Protein AF-A0A1D2MIK9-F1 (afdb_monomer)

Solvent-accessible surface area (backbone atoms only — not comparable to full-atom values): 11983 Å² total; per-residue (Å²): 129,87,76,78,73,58,45,77,51,53,17,69,65,62,40,65,69,51,40,69,74,70,51,86,87,56,57,73,49,56,94,49,68,62,62,27,64,54,40,64,75,62,72,83,68,43,66,73,53,50,35,74,36,64,40,41,81,36,74,42,65,29,32,36,45,88,75,74,40,79,48,78,44,32,39,42,58,50,43,52,52,70,70,43,92,82,63,91,67,59,51,31,32,67,72,44,68,28,59,93,36,63,49,26,72,53,46,38,70,38,48,52,57,59,73,66,33,56,70,75,76,67,57,60,95,79,42,67,50,100,93,40,72,58,76,80,83,83,82,85,39,68,56,69,51,67,48,90,90,59,70,78,79,93,78,76,54,78,92,74,53,87,85,86,86,81,81,70,67,89,86,84,90,83,86,89,83,80,87,78,79,83,76,83,126

Foldseek 3Di:
DPDPQEAEDALLCPDDVCCVVVPDPGHYDHPDCPNQPKFADALPQALVNVCVWCPQQDKAWKAQQVVRDIDIDGSVVVSVLQPDPDRPTFIWGWAAQDCPISNVVRTDGGPRLCVPDCLNVPPDPQDADPVGRDDRDRPRDTDIDGDPPRDDDDDQPPPNDDDDDDDSDDDDDDDDDDDPPPPPD

pLDDT: mean 88.71, std 13.16, range [37.84, 98.44]

Sequence (185 aa):
AEEIIVTTTSGAELNLDELVKKGFYRPIVVERMDGLGLRVPPNTFSVRDIEKYVESDRLVDVIDVELQTELQMSFGEFANYFTDADRKKLLNLISLEVSNTKLGGLVEAPYVARKLDFLNNYWPESAQIPDGPIQKPAVAKYCLISAKDSYTDFHIDFGGTSVWYHILWNIKIEAFTYLIDNHRS

Structure (mmCIF, N/CA/C/O backbone):
data_AF-A0A1D2MIK9-F1
#
_entry.id   AF-A0A1D2MIK9-F1
#
loop_
_atom_site.group_PDB
_atom_site.id
_atom_site.type_symbol
_atom_site.label_atom_id
_atom_site.label_alt_id
_atom_site.label_comp_id
_atom_site.label_asym_id
_atom_site.label_entity_id
_atom_site.label_seq_id
_atom_site.pdbx_PDB_ins_code
_atom_site.Cartn_x
_atom_site.Cartn_y
_atom_site.Cartn_z
_atom_site.occupancy
_atom_site.B_iso_or_equiv
_atom_site.auth_seq_id
_atom_site.auth_comp_id
_atom_site.auth_asym_id
_atom_site.auth_atom_id
_atom_site.pdbx_PDB_model_num
ATOM 1 N N . ALA A 1 1 ? -18.331 5.921 -28.682 1.00 42.22 1 ALA A N 1
ATOM 2 C CA . ALA A 1 1 ? -17.662 4.717 -28.161 1.00 42.22 1 ALA A CA 1
ATOM 3 C C . ALA A 1 1 ? -16.963 5.143 -26.888 1.00 42.22 1 ALA A C 1
ATOM 5 O O . ALA A 1 1 ? -16.271 6.152 -26.941 1.00 42.22 1 ALA A O 1
ATOM 6 N N . GLU A 1 2 ? -17.223 4.485 -25.761 1.00 48.47 2 GLU A N 1
ATOM 7 C CA . GLU A 1 2 ? -16.459 4.738 -24.536 1.00 48.47 2 GLU A CA 1
ATOM 8 C C . GLU A 1 2 ? -15.004 4.360 -24.816 1.00 48.47 2 GLU A C 1
ATOM 10 O O . GLU A 1 2 ? -14.708 3.229 -25.204 1.00 48.47 2 GLU A O 1
ATOM 15 N N . GLU A 1 3 ? -14.108 5.339 -24.742 1.00 57.25 3 GLU A N 1
ATOM 16 C CA . GLU A 1 3 ? -12.682 5.087 -24.879 1.00 57.25 3 GLU A CA 1
ATOM 17 C C . GLU A 1 3 ? -12.258 4.280 -23.652 1.00 57.25 3 GLU A C 1
ATOM 19 O O . GLU A 1 3 ? -12.412 4.741 -22.526 1.00 57.25 3 GLU A O 1
ATOM 24 N N . ILE A 1 4 ? -11.801 3.041 -23.839 1.00 58.38 4 ILE A N 1
ATOM 25 C CA . ILE A 1 4 ? -11.325 2.228 -22.718 1.00 58.38 4 ILE A CA 1
ATOM 26 C C . ILE A 1 4 ? -9.994 2.839 -22.259 1.00 58.38 4 ILE A C 1
ATOM 28 O O . ILE A 1 4 ? -8.964 2.715 -22.922 1.00 58.38 4 ILE A O 1
ATOM 32 N N . ILE A 1 5 ? -10.048 3.535 -21.123 1.00 80.44 5 ILE A N 1
ATOM 33 C CA . ILE A 1 5 ? -8.951 4.323 -20.539 1.00 80.44 5 ILE A CA 1
ATOM 34 C C . ILE A 1 5 ? -7.858 3.432 -19.905 1.00 80.44 5 ILE A C 1
ATOM 36 O O . ILE A 1 5 ? -6.762 3.899 -19.591 1.00 80.44 5 ILE A O 1
ATOM 40 N N . VAL A 1 6 ? -8.133 2.135 -19.752 1.00 84.81 6 VAL A N 1
ATOM 41 C CA . VAL A 1 6 ? -7.293 1.157 -19.050 1.00 84.81 6 VAL A CA 1
ATOM 42 C C . VAL A 1 6 ? -6.879 0.025 -19.991 1.00 84.81 6 VAL A C 1
ATOM 44 O O . VAL A 1 6 ? -7.688 -0.491 -20.758 1.00 84.81 6 VAL A O 1
ATOM 47 N N . THR A 1 7 ? -5.626 -0.410 -19.907 1.00 89.50 7 THR A N 1
ATOM 48 C CA . THR A 1 7 ? -5.135 -1.581 -20.644 1.00 89.50 7 THR A CA 1
ATOM 49 C C . THR A 1 7 ? -5.253 -2.822 -19.764 1.00 89.50 7 THR A C 1
ATOM 51 O O . THR A 1 7 ? -4.787 -2.810 -18.633 1.00 89.50 7 THR A O 1
ATOM 54 N N . THR A 1 8 ? -5.833 -3.913 -20.266 1.00 91.31 8 THR A N 1
ATOM 55 C CA . THR A 1 8 ? -5.854 -5.200 -19.542 1.00 91.31 8 THR A CA 1
ATOM 56 C C . THR A 1 8 ? -4.825 -6.156 -20.142 1.00 91.31 8 THR A C 1
ATOM 58 O O . THR A 1 8 ? -4.705 -6.235 -21.364 1.00 91.31 8 THR A O 1
ATOM 61 N N . THR A 1 9 ? -4.068 -6.868 -19.305 1.00 93.56 9 THR A N 1
ATOM 62 C CA . THR A 1 9 ? -3.067 -7.862 -19.741 1.00 93.56 9 THR A CA 1
ATOM 63 C C . THR A 1 9 ? -2.892 -8.963 -18.693 1.00 93.56 9 THR A C 1
ATOM 65 O O . THR A 1 9 ? -3.352 -8.829 -17.558 1.00 93.56 9 THR A O 1
ATOM 68 N N . SER A 1 10 ? -2.240 -10.068 -19.055 1.00 95.44 10 SER A N 1
ATOM 69 C CA . SER A 1 10 ? -1.865 -11.106 -18.091 1.00 95.44 10 SER A CA 1
ATOM 70 C C . SER A 1 10 ? -0.559 -10.769 -17.363 1.00 95.44 10 SER A C 1
ATOM 72 O O . SER A 1 10 ? 0.282 -10.021 -17.863 1.00 95.44 10 SER A O 1
ATOM 74 N N . GLY A 1 11 ? -0.337 -11.370 -16.191 1.00 94.06 11 GLY A N 1
ATOM 75 C CA . GLY A 1 11 ? 0.898 -11.142 -15.443 1.00 94.06 11 GLY A CA 1
ATOM 76 C C . GLY A 1 11 ? 2.158 -11.616 -16.173 1.00 94.06 11 GLY A C 1
ATOM 77 O O . GLY A 1 11 ? 3.209 -11.009 -16.012 1.00 94.06 11 GLY A O 1
ATOM 78 N N . ALA A 1 12 ? 2.052 -12.648 -17.016 1.00 93.88 12 ALA A N 1
ATOM 79 C CA . ALA A 1 12 ? 3.164 -13.141 -17.833 1.00 93.88 12 ALA A CA 1
ATOM 80 C C . ALA A 1 12 ? 3.520 -12.204 -19.005 1.00 93.88 12 ALA A C 1
ATOM 82 O O . ALA A 1 12 ? 4.675 -12.136 -19.424 1.00 93.88 12 ALA A O 1
ATOM 83 N N . GLU A 1 13 ? 2.537 -11.478 -19.537 1.00 94.00 13 GLU A N 1
ATOM 84 C CA . GLU A 1 13 ? 2.732 -10.510 -20.622 1.00 94.00 13 GLU A CA 1
ATOM 85 C C . GLU A 1 13 ? 3.250 -9.161 -20.116 1.00 94.00 13 GLU A C 1
ATOM 87 O O . GLU A 1 13 ? 3.930 -8.451 -20.857 1.00 94.00 13 GLU A O 1
ATOM 92 N N . LEU A 1 14 ? 2.977 -8.810 -18.855 1.00 94.56 14 LEU A N 1
ATOM 93 C CA . LEU A 1 14 ? 3.495 -7.593 -18.240 1.00 94.56 14 LEU A CA 1
ATOM 94 C C . LEU A 1 14 ? 4.984 -7.746 -17.892 1.00 94.56 14 LEU A C 1
ATOM 96 O O . LEU A 1 14 ? 5.358 -8.109 -16.778 1.00 94.56 14 LEU A O 1
ATOM 100 N N . ASN A 1 15 ? 5.846 -7.437 -18.858 1.00 93.44 15 ASN A N 1
ATOM 101 C CA . ASN A 1 15 ? 7.300 -7.464 -18.712 1.00 93.44 15 ASN A CA 1
ATOM 102 C C . ASN A 1 15 ? 7.956 -6.155 -19.194 1.00 93.44 15 ASN A C 1
ATOM 104 O O . ASN A 1 15 ? 7.309 -5.293 -19.791 1.00 93.44 15 ASN A O 1
ATOM 108 N N . LEU A 1 16 ? 9.252 -5.996 -18.903 1.00 91.81 16 LEU A N 1
ATOM 109 C CA . LEU A 1 16 ? 10.001 -4.773 -19.219 1.00 91.81 16 LEU A CA 1
ATOM 110 C C . LEU A 1 16 ? 10.052 -4.482 -20.720 1.00 91.81 16 LEU A C 1
ATOM 112 O O . LEU A 1 16 ? 9.866 -3.333 -21.107 1.00 91.81 16 LEU A O 1
ATOM 116 N N . ASP A 1 17 ? 10.265 -5.498 -21.557 1.00 92.06 17 ASP A N 1
ATOM 117 C CA . ASP A 1 17 ? 10.358 -5.313 -23.008 1.00 92.06 17 ASP A CA 1
ATOM 118 C C . ASP A 1 17 ? 9.043 -4.774 -23.573 1.00 92.06 17 ASP A C 1
ATOM 120 O O . ASP A 1 17 ? 9.044 -3.874 -24.412 1.00 92.06 17 ASP A O 1
ATOM 124 N N . GLU A 1 18 ? 7.913 -5.289 -23.089 1.00 89.31 18 GLU A N 1
ATOM 125 C CA . GLU A 1 18 ? 6.592 -4.808 -23.484 1.00 89.31 18 GLU A CA 1
ATOM 126 C C . GLU A 1 18 ? 6.333 -3.379 -23.004 1.00 89.31 18 GLU A C 1
ATOM 128 O O . GLU A 1 18 ? 5.847 -2.568 -23.792 1.00 89.31 18 GLU A O 1
ATOM 133 N N . LEU A 1 19 ? 6.710 -3.032 -21.768 1.00 90.25 19 LEU A N 1
ATOM 134 C CA . LEU A 1 19 ? 6.578 -1.662 -21.256 1.00 90.25 19 LEU A CA 1
ATOM 135 C C . LEU A 1 19 ? 7.456 -0.666 -22.022 1.00 90.25 19 LEU A C 1
ATOM 137 O O . LEU A 1 19 ? 7.010 0.442 -22.306 1.00 90.25 19 LEU A O 1
ATOM 141 N N . VAL A 1 20 ? 8.674 -1.051 -22.406 1.00 88.44 20 VAL A N 1
ATOM 142 C CA . VAL A 1 20 ? 9.567 -0.204 -23.213 1.00 88.44 20 VAL A CA 1
ATOM 143 C C . VAL A 1 20 ? 9.015 -0.014 -24.626 1.00 88.44 20 VAL A C 1
ATOM 145 O O . VAL A 1 20 ? 9.013 1.104 -25.136 1.00 88.44 20 VAL A O 1
ATOM 148 N N . LYS A 1 21 ? 8.519 -1.083 -25.263 1.00 88.75 21 LYS A N 1
ATOM 149 C CA . LYS A 1 21 ? 7.967 -1.020 -26.627 1.00 88.75 21 LYS A CA 1
ATOM 150 C C . LYS A 1 21 ? 6.661 -0.240 -26.694 1.00 88.75 21 LYS A C 1
ATOM 152 O O . LYS A 1 21 ? 6.463 0.545 -27.617 1.00 88.75 21 LYS A O 1
ATOM 157 N N . LYS A 1 22 ? 5.744 -0.514 -25.766 1.00 87.44 22 LYS A N 1
ATOM 158 C CA . LYS A 1 22 ? 4.388 0.041 -25.784 1.00 87.44 22 LYS A CA 1
ATOM 159 C C . LYS A 1 22 ? 4.283 1.354 -25.038 1.00 87.44 22 LYS A C 1
ATOM 161 O O . LYS A 1 22 ? 3.316 2.052 -25.301 1.00 87.44 22 LYS A O 1
ATOM 166 N N . GLY A 1 23 ? 5.239 1.686 -24.170 1.00 88.19 23 GLY A N 1
ATOM 167 C CA . GLY A 1 23 ? 5.166 2.792 -23.220 1.00 88.19 23 GLY A CA 1
ATOM 168 C C . GLY A 1 23 ? 4.265 2.483 -22.019 1.00 88.19 23 GLY A C 1
ATOM 169 O O . GLY A 1 23 ? 3.465 1.546 -22.038 1.00 88.19 23 GLY A O 1
ATOM 170 N N . PHE A 1 24 ? 4.380 3.300 -20.969 1.00 89.75 24 PHE A N 1
ATOM 171 C CA . PHE A 1 24 ? 3.563 3.204 -19.756 1.00 89.75 24 PHE A CA 1
ATOM 172 C C . PHE A 1 24 ? 2.821 4.522 -19.496 1.00 89.75 24 PHE A C 1
ATOM 174 O O . PHE A 1 24 ? 3.189 5.309 -18.634 1.00 89.75 24 PHE A O 1
ATOM 181 N N . TYR A 1 25 ? 1.802 4.787 -20.316 1.00 87.19 25 TYR A N 1
ATOM 182 C CA . TYR A 1 25 ? 1.007 6.029 -20.300 1.00 87.19 25 TYR A CA 1
ATOM 183 C C . TYR A 1 25 ? -0.478 5.801 -19.985 1.00 87.19 25 TYR A C 1
ATOM 185 O O . TYR A 1 25 ? -1.264 6.742 -20.024 1.00 87.19 25 TYR A O 1
ATOM 193 N N . ARG A 1 26 ? -0.880 4.557 -19.702 1.00 88.25 26 ARG A N 1
ATOM 194 C CA . ARG A 1 26 ? -2.228 4.183 -19.250 1.00 88.25 26 ARG A CA 1
ATOM 195 C C . ARG A 1 26 ? -2.111 3.185 -18.093 1.00 88.25 26 ARG A C 1
ATOM 197 O O . ARG A 1 26 ? -1.193 2.362 -18.138 1.00 88.25 26 ARG A O 1
ATOM 204 N N . PRO A 1 27 ? -3.022 3.201 -17.102 1.00 91.62 27 PRO A N 1
ATOM 205 C CA . PRO A 1 27 ? -3.154 2.160 -16.107 1.00 91.62 27 PRO A CA 1
ATOM 206 C C . PRO A 1 27 ? -3.264 0.803 -16.776 1.00 91.62 27 PRO A C 1
ATOM 208 O O . PRO A 1 27 ? -3.924 0.637 -17.808 1.00 91.62 27 PRO A O 1
ATOM 211 N N . ILE A 1 28 ? -2.608 -0.164 -16.152 1.00 93.31 28 ILE A N 1
ATOM 212 C CA . ILE A 1 28 ? -2.625 -1.552 -16.573 1.00 93.31 28 ILE A CA 1
ATOM 213 C C . ILE A 1 28 ? -3.339 -2.344 -15.485 1.00 93.31 28 ILE A C 1
ATOM 215 O O . ILE A 1 28 ? -2.919 -2.325 -14.329 1.00 93.31 28 ILE A O 1
ATOM 219 N N . VAL A 1 29 ? -4.406 -3.046 -15.855 1.00 94.69 29 VAL A N 1
ATOM 220 C CA . VAL A 1 29 ? -5.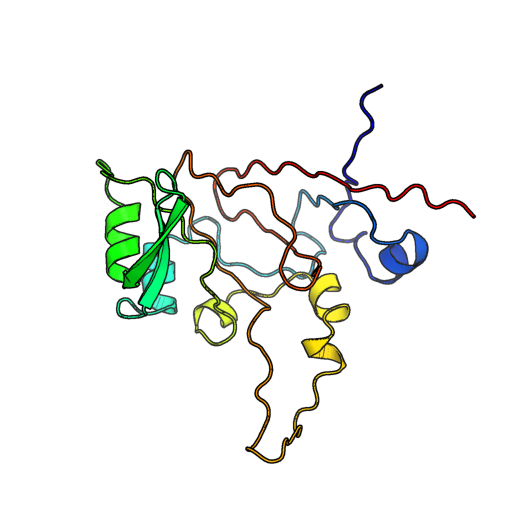107 -3.984 -14.980 1.00 94.69 29 VAL A CA 1
ATOM 221 C C . VAL A 1 29 ? -4.662 -5.398 -15.314 1.00 94.69 29 VAL A C 1
ATOM 223 O O . VAL A 1 29 ? -4.654 -5.818 -16.472 1.00 94.69 29 VAL A O 1
ATOM 226 N N . VAL A 1 30 ? -4.296 -6.134 -14.269 1.00 95.38 30 VAL A N 1
ATOM 227 C CA . VAL A 1 30 ? -3.945 -7.549 -14.345 1.00 95.38 30 VAL A CA 1
A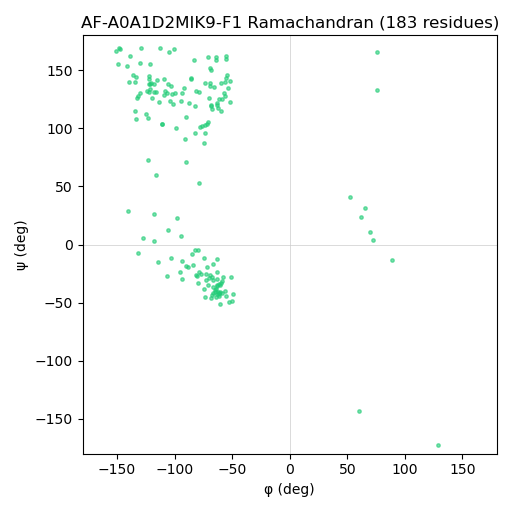TOM 228 C C . VAL A 1 30 ? -4.860 -8.306 -13.394 1.00 95.38 30 VAL A C 1
ATOM 230 O O . VAL A 1 30 ? -4.737 -8.190 -12.179 1.00 95.38 30 VAL A O 1
ATOM 233 N N . GLU A 1 31 ? -5.794 -9.076 -13.949 1.00 92.44 31 GLU A N 1
ATOM 234 C CA . GLU A 1 31 ? -6.847 -9.745 -13.170 1.00 92.44 31 GLU A CA 1
ATOM 235 C C . GLU A 1 31 ? -6.314 -10.888 -12.295 1.00 92.44 31 GLU A C 1
ATOM 237 O O . GLU A 1 31 ? -6.875 -11.198 -11.245 1.00 92.44 31 GLU A O 1
ATOM 242 N N . ARG A 1 32 ? -5.224 -11.532 -12.728 1.00 93.44 32 ARG A N 1
ATOM 243 C CA . ARG A 1 32 ? -4.619 -12.682 -12.049 1.00 93.44 32 ARG A CA 1
ATOM 244 C C . ARG A 1 32 ? -3.159 -12.419 -11.731 1.00 93.44 32 ARG A C 1
ATOM 246 O O . ARG A 1 32 ? -2.387 -12.052 -12.608 1.00 93.44 32 ARG A O 1
ATOM 253 N N . MET A 1 33 ? -2.763 -12.700 -10.492 1.00 93.94 33 MET A N 1
ATOM 254 C CA . MET A 1 33 ? -1.385 -12.486 -10.031 1.00 93.94 33 MET A CA 1
ATOM 255 C C . MET A 1 33 ? -0.352 -13.405 -10.703 1.00 93.94 33 MET A C 1
ATOM 257 O O . MET A 1 33 ? 0.848 -13.134 -10.629 1.00 93.94 33 MET A O 1
ATOM 261 N N . ASP A 1 34 ? -0.806 -14.489 -11.340 1.00 96.50 34 ASP A N 1
ATOM 262 C CA . ASP A 1 34 ? 0.038 -15.455 -12.040 1.00 96.50 34 ASP A CA 1
ATOM 263 C C . ASP A 1 34 ? 0.971 -14.750 -13.043 1.00 96.50 34 ASP A C 1
ATOM 265 O O . ASP A 1 34 ? 0.530 -14.029 -13.937 1.00 96.50 34 ASP A O 1
ATOM 269 N N . GLY A 1 35 ? 2.281 -14.961 -12.890 1.00 96.00 35 GLY A N 1
ATOM 270 C CA . GLY A 1 35 ? 3.310 -14.374 -13.756 1.00 96.00 35 GLY A CA 1
ATOM 271 C C . GLY A 1 35 ? 3.840 -12.999 -13.327 1.00 96.00 35 GLY A C 1
ATOM 272 O O . GLY A 1 35 ? 4.916 -12.626 -13.777 1.00 96.00 35 GLY A O 1
ATOM 273 N N . LEU A 1 36 ? 3.189 -12.285 -12.396 1.00 96.75 36 LEU A N 1
ATOM 274 C CA . LEU A 1 36 ? 3.653 -10.955 -11.954 1.00 96.75 36 LEU A CA 1
ATOM 275 C C . LEU A 1 36 ? 4.914 -10.985 -11.082 1.00 96.75 36 LEU A C 1
ATOM 277 O O . LEU A 1 36 ? 5.544 -9.949 -10.869 1.00 96.75 36 LEU A O 1
ATOM 281 N N . GLY A 1 37 ? 5.242 -12.135 -10.487 1.00 96.69 37 GLY A N 1
ATOM 282 C CA . GLY A 1 37 ? 6.249 -12.212 -9.424 1.00 96.69 37 GLY A CA 1
ATOM 283 C C . GLY A 1 37 ? 5.869 -11.402 -8.176 1.00 96.69 37 GLY A C 1
ATOM 284 O O . GLY A 1 37 ? 6.763 -10.974 -7.443 1.00 96.69 37 GLY A O 1
ATOM 285 N N . LEU A 1 38 ? 4.565 -11.156 -7.990 1.00 97.31 38 LEU A N 1
ATOM 286 C CA . LEU A 1 38 ? 3.952 -10.554 -6.808 1.00 97.31 38 LEU A CA 1
ATOM 287 C C . LEU A 1 38 ? 3.769 -11.635 -5.737 1.00 97.31 38 LEU A C 1
ATOM 289 O O . LEU A 1 38 ? 3.232 -12.706 -6.021 1.00 97.31 38 LEU A O 1
ATOM 293 N N . ARG A 1 39 ? 4.177 -11.338 -4.504 1.00 97.44 39 ARG A N 1
ATOM 294 C CA . ARG A 1 39 ? 3.874 -12.156 -3.325 1.00 97.44 39 ARG A CA 1
ATOM 295 C C . ARG A 1 39 ? 3.151 -11.299 -2.301 1.00 97.44 39 ARG A C 1
ATOM 297 O O . ARG A 1 39 ? 3.616 -10.212 -1.976 1.00 97.44 39 ARG A O 1
ATOM 304 N N . VAL A 1 40 ? 2.041 -11.801 -1.783 1.00 97.00 40 VAL A N 1
ATOM 305 C CA . VAL A 1 40 ? 1.244 -11.166 -0.729 1.00 97.00 40 VAL A CA 1
ATOM 306 C C . VAL A 1 40 ? 0.774 -12.233 0.267 1.00 97.00 40 VAL A C 1
ATOM 308 O O . VAL A 1 40 ? 0.819 -13.424 -0.061 1.00 97.00 40 VAL A O 1
ATOM 311 N N . PRO A 1 41 ? 0.347 -11.847 1.483 1.00 96.81 41 PRO A N 1
ATOM 312 C CA . PRO A 1 41 ? -0.325 -12.758 2.406 1.00 96.81 41 PRO A CA 1
ATOM 313 C C . PRO A 1 41 ? -1.567 -13.429 1.780 1.00 96.81 41 PRO A C 1
ATOM 315 O O . PRO A 1 41 ? -2.081 -12.948 0.770 1.00 96.81 41 PRO A O 1
ATOM 318 N N . PRO A 1 42 ? -2.078 -14.533 2.356 1.00 94.56 42 PRO A N 1
ATOM 319 C CA . PRO A 1 42 ? -3.308 -15.164 1.875 1.00 94.56 42 PRO A CA 1
ATOM 320 C C . PRO A 1 42 ? -4.526 -14.241 2.042 1.00 94.56 42 PRO A C 1
ATOM 322 O O . PRO A 1 42 ? -4.542 -13.363 2.899 1.00 94.56 42 PRO A O 1
ATOM 325 N N . ASN A 1 43 ? -5.596 -14.486 1.285 1.00 92.94 43 ASN A N 1
ATOM 326 C CA . ASN A 1 43 ? -6.843 -13.705 1.360 1.00 92.94 43 ASN A CA 1
ATOM 327 C C . ASN A 1 43 ? -7.569 -13.789 2.722 1.00 92.94 43 ASN A C 1
ATOM 329 O O . ASN A 1 43 ? -8.467 -12.996 2.989 1.00 92.94 43 ASN A O 1
ATOM 333 N N . THR A 1 44 ? -7.179 -14.723 3.593 1.00 94.00 44 THR A N 1
ATOM 334 C CA . THR A 1 44 ? -7.656 -14.831 4.979 1.00 94.00 44 THR A CA 1
ATOM 335 C C . THR A 1 44 ? -6.918 -13.902 5.948 1.00 94.00 44 THR A C 1
ATOM 337 O O . THR A 1 44 ? -7.244 -13.889 7.131 1.00 94.00 44 THR A O 1
ATOM 340 N N . PHE A 1 45 ? -5.892 -13.177 5.490 1.00 95.94 45 PHE A N 1
ATOM 341 C CA . PHE A 1 45 ? -5.074 -12.311 6.335 1.00 95.94 45 PHE A CA 1
ATOM 342 C C . PHE A 1 45 ? -5.886 -11.104 6.816 1.00 95.94 45 PHE A C 1
ATOM 344 O O . PHE A 1 45 ? -6.400 -10.316 6.019 1.00 95.94 45 PHE A O 1
ATOM 351 N N . SER A 1 46 ? -6.017 -10.977 8.134 1.00 95.88 46 SER A N 1
ATOM 352 C CA . SER A 1 46 ? -6.905 -10.003 8.767 1.00 95.88 46 SER A CA 1
ATOM 353 C C . SER A 1 46 ? -6.166 -8.758 9.261 1.00 95.88 46 SER A C 1
ATOM 355 O O . SER A 1 46 ? -4.943 -8.750 9.406 1.00 95.88 46 SER A O 1
ATOM 357 N N . VAL A 1 47 ? -6.918 -7.713 9.626 1.00 96.38 47 VAL A N 1
ATOM 358 C CA . VAL A 1 47 ? -6.359 -6.526 10.304 1.00 96.38 47 VAL A CA 1
ATOM 359 C C . VAL A 1 47 ? -5.678 -6.891 11.629 1.00 96.38 47 VAL A C 1
ATOM 361 O O . VAL A 1 47 ? -4.661 -6.302 11.985 1.00 96.38 47 VAL A O 1
ATOM 364 N N . ARG A 1 48 ? -6.166 -7.929 12.319 1.00 96.38 48 ARG A N 1
ATOM 365 C CA . ARG A 1 48 ? -5.537 -8.456 13.540 1.00 96.38 48 ARG A CA 1
ATOM 366 C C . ARG A 1 48 ? -4.255 -9.224 13.269 1.00 96.38 48 ARG A C 1
ATOM 368 O O . ARG A 1 48 ? -3.405 -9.319 14.148 1.00 96.38 48 ARG A O 1
ATOM 375 N N . ASP A 1 49 ? -4.096 -9.784 12.076 1.00 96.88 49 ASP A N 1
ATOM 376 C CA . ASP A 1 49 ? -2.811 -10.347 11.684 1.00 96.88 49 ASP A CA 1
ATOM 377 C C . ASP A 1 49 ? -1.833 -9.222 11.376 1.00 96.88 49 ASP A C 1
ATOM 379 O O . ASP A 1 49 ? -0.745 -9.240 11.934 1.00 96.88 49 ASP A O 1
ATOM 383 N N . ILE A 1 50 ? -2.245 -8.192 10.623 1.00 97.06 50 ILE A N 1
ATOM 384 C CA . ILE A 1 50 ? -1.430 -6.989 10.371 1.00 97.06 50 ILE A CA 1
ATOM 385 C C . ILE A 1 50 ? -0.886 -6.415 11.688 1.00 97.06 50 ILE A C 1
ATOM 387 O O . ILE A 1 50 ? 0.325 -6.230 11.790 1.00 97.06 50 ILE A O 1
ATOM 391 N N . GLU A 1 51 ? -1.736 -6.248 12.709 1.00 97.12 51 GLU A N 1
ATOM 392 C CA . GLU A 1 51 ? -1.371 -5.765 14.056 1.00 97.12 51 GLU A CA 1
ATOM 393 C C . GLU A 1 51 ? -0.166 -6.509 14.654 1.00 97.12 51 GLU A C 1
ATOM 395 O O . GLU A 1 51 ? 0.761 -5.889 15.174 1.00 97.12 51 GLU A O 1
ATOM 400 N N . LYS A 1 52 ? -0.111 -7.839 14.509 1.00 96.44 52 LYS A N 1
ATOM 401 C CA . LYS A 1 52 ? 1.002 -8.665 15.014 1.00 96.44 52 LYS A CA 1
ATOM 402 C C . LYS A 1 52 ? 2.321 -8.404 14.280 1.00 96.44 52 LYS A C 1
ATOM 404 O O . LYS A 1 52 ? 3.387 -8.638 14.847 1.00 96.44 52 LYS A O 1
ATOM 409 N N . TYR A 1 53 ? 2.266 -7.979 13.016 1.00 97.19 53 TYR A N 1
ATOM 410 C CA . TYR A 1 53 ? 3.448 -7.739 12.181 1.00 97.19 53 TYR A CA 1
ATOM 411 C C . TYR A 1 53 ? 3.913 -6.276 12.172 1.00 97.19 53 TYR A C 1
ATOM 413 O O . TYR A 1 53 ? 5.087 -6.041 11.871 1.00 97.19 53 TYR A O 1
ATOM 421 N N . VAL A 1 54 ? 3.024 -5.319 12.467 1.00 95.12 54 VAL A N 1
ATOM 422 C CA . VAL A 1 54 ? 3.344 -3.878 12.533 1.00 95.12 54 VAL A CA 1
ATOM 423 C C . VAL A 1 54 ? 3.479 -3.333 13.953 1.00 95.12 54 VAL A C 1
ATOM 425 O O . VAL A 1 54 ? 4.012 -2.239 14.092 1.00 95.12 54 VAL A O 1
ATOM 428 N N . GLU A 1 55 ? 3.078 -4.124 14.955 1.00 95.06 55 GLU A N 1
ATOM 429 C CA . GLU A 1 55 ? 3.065 -3.811 16.391 1.00 95.06 55 GLU A CA 1
ATOM 430 C C . GLU A 1 55 ? 1.917 -2.871 16.796 1.00 95.06 55 GLU A C 1
ATOM 432 O O . GLU A 1 55 ? 1.660 -1.857 16.152 1.00 95.06 55 GLU A O 1
ATOM 437 N N . SER A 1 56 ? 1.213 -3.219 17.881 1.00 97.31 56 SER A N 1
ATOM 438 C CA . SER A 1 56 ? 0.020 -2.495 18.355 1.00 97.31 56 SER A CA 1
ATOM 439 C C . SER A 1 56 ? 0.314 -1.028 18.669 1.00 97.31 56 SER A C 1
ATOM 441 O O . SER A 1 56 ? -0.465 -0.154 18.300 1.00 97.31 56 SER A O 1
ATOM 443 N N . ASP A 1 57 ? 1.453 -0.755 19.307 1.00 97.94 57 ASP A N 1
ATOM 444 C CA . ASP A 1 57 ? 1.812 0.581 19.798 1.00 97.94 57 ASP A CA 1
ATOM 445 C C . ASP A 1 57 ? 2.361 1.500 18.696 1.00 97.94 57 ASP A C 1
ATOM 447 O O . ASP A 1 57 ? 2.628 2.678 18.941 1.00 97.94 57 ASP A O 1
ATOM 451 N N . ARG A 1 58 ? 2.538 0.987 17.470 1.00 97.44 58 ARG A N 1
ATOM 452 C CA . ARG A 1 58 ? 3.019 1.789 16.347 1.00 97.44 58 ARG A CA 1
ATOM 453 C C . ARG A 1 58 ? 2.009 2.889 16.036 1.00 97.44 58 ARG A C 1
ATOM 455 O O . ARG A 1 58 ? 0.864 2.601 15.697 1.00 97.44 58 ARG A O 1
ATOM 462 N N . LEU A 1 59 ? 2.457 4.140 16.094 1.00 98.06 59 LEU A N 1
ATOM 463 C CA . LEU A 1 59 ? 1.657 5.283 15.669 1.00 98.06 59 LEU A CA 1
ATOM 464 C C . LEU A 1 59 ? 1.466 5.265 14.151 1.00 98.06 59 LEU A C 1
ATOM 466 O O . LEU A 1 59 ? 2.405 4.999 13.395 1.00 98.06 59 LEU A O 1
ATOM 470 N N . VAL A 1 60 ? 0.237 5.538 13.725 1.00 97.81 60 VAL A N 1
ATOM 471 C CA . VAL A 1 60 ? -0.174 5.590 12.326 1.00 97.81 60 VAL A CA 1
ATOM 472 C C . VAL A 1 60 ? -1.008 6.832 12.058 1.00 97.81 60 VAL A C 1
ATOM 474 O O . VAL A 1 60 ? -1.809 7.249 12.898 1.00 97.81 60 VAL A O 1
ATOM 477 N N . ASP A 1 61 ? -0.826 7.393 10.867 1.00 97.50 61 ASP A N 1
ATOM 478 C CA . ASP A 1 61 ? -1.585 8.546 10.400 1.00 97.50 61 ASP A CA 1
ATOM 479 C C . ASP A 1 61 ? -2.867 8.063 9.719 1.00 97.50 61 ASP A C 1
ATOM 481 O O . ASP A 1 61 ? -2.843 7.264 8.778 1.00 97.50 61 ASP A O 1
ATOM 485 N N . VAL A 1 62 ? -3.999 8.518 10.243 1.00 97.31 62 VAL A N 1
ATOM 486 C CA . VAL A 1 62 ? -5.340 8.089 9.856 1.00 97.31 62 VAL A CA 1
ATOM 487 C C . VAL A 1 62 ? -6.128 9.304 9.395 1.00 97.31 62 VAL A C 1
ATOM 489 O O . VAL A 1 62 ? -6.090 10.362 10.017 1.00 97.31 62 VAL A O 1
ATOM 492 N N . ILE A 1 63 ? -6.878 9.147 8.313 1.00 97.31 63 ILE A N 1
ATOM 493 C CA . ILE A 1 63 ? -7.713 10.207 7.757 1.00 97.31 63 ILE A CA 1
ATOM 494 C C . ILE A 1 63 ? -9.125 10.053 8.312 1.00 97.31 63 ILE A C 1
ATOM 496 O O . ILE A 1 63 ? -9.751 9.009 8.127 1.00 97.31 63 ILE A O 1
ATOM 500 N N . ASP A 1 64 ? -9.636 11.099 8.958 1.00 96.56 64 ASP A N 1
ATOM 501 C CA . ASP A 1 64 ? -11.066 11.274 9.206 1.00 96.56 64 ASP A CA 1
ATOM 502 C C . ASP A 1 64 ? -11.713 11.718 7.887 1.00 96.56 64 ASP A C 1
ATOM 504 O O . ASP A 1 64 ? -11.550 12.858 7.446 1.00 96.56 64 ASP A O 1
ATOM 508 N N . VAL A 1 65 ? -12.369 10.776 7.203 1.00 95.56 65 VAL A N 1
ATOM 509 C CA . VAL A 1 65 ? -12.849 10.943 5.822 1.00 95.56 65 VAL A CA 1
ATOM 510 C C . VAL A 1 65 ? -13.899 12.045 5.727 1.00 95.56 65 VAL A C 1
ATOM 512 O O . VAL A 1 65 ? -13.931 12.771 4.737 1.00 95.56 65 VAL A O 1
ATOM 515 N N . GLU A 1 66 ? -14.743 12.197 6.746 1.00 93.75 66 GLU A N 1
ATOM 516 C CA . GLU A 1 66 ? -15.813 13.198 6.743 1.00 93.75 66 GLU A CA 1
ATOM 517 C C . GLU A 1 66 ? -15.257 14.618 6.873 1.00 93.75 66 GLU A C 1
ATOM 519 O O . GLU A 1 66 ? -15.784 15.554 6.274 1.00 93.75 66 GLU A O 1
ATOM 524 N N . LEU A 1 67 ? -14.175 14.775 7.637 1.00 93.50 67 LEU A N 1
ATOM 525 C CA . LEU A 1 67 ? -13.544 16.068 7.890 1.00 93.50 67 LEU A CA 1
ATOM 526 C C . LEU A 1 67 ? -12.407 16.386 6.913 1.00 93.50 67 LEU A C 1
ATOM 528 O O . LEU A 1 67 ? -11.975 17.535 6.854 1.00 93.50 67 LEU A O 1
ATOM 532 N N . GLN A 1 68 ? -11.924 15.389 6.161 1.00 91.19 68 GLN A N 1
ATOM 533 C CA . GLN A 1 68 ? -10.704 15.473 5.349 1.00 91.19 68 GLN A CA 1
ATOM 534 C C . GLN A 1 68 ? -9.505 15.968 6.178 1.00 91.19 68 GLN A C 1
ATOM 536 O O . GLN A 1 68 ? -8.700 16.783 5.731 1.00 91.19 68 GLN A O 1
ATOM 541 N N . THR A 1 69 ? -9.397 15.477 7.416 1.00 93.94 69 THR A N 1
ATOM 542 C CA . THR A 1 69 ? -8.312 15.823 8.346 1.00 93.94 69 THR A CA 1
ATOM 543 C C . THR A 1 69 ? -7.553 14.587 8.789 1.00 93.94 69 THR A C 1
ATOM 545 O O . THR A 1 69 ? -8.151 13.537 9.022 1.00 93.94 69 THR A O 1
ATOM 548 N N . GLU A 1 70 ? -6.250 14.737 8.987 1.00 94.62 70 GLU A N 1
ATOM 549 C CA . GLU A 1 70 ? -5.401 13.694 9.554 1.00 94.62 70 GLU A CA 1
ATOM 550 C C . GLU A 1 70 ? -5.427 13.731 11.085 1.00 94.62 70 GLU A C 1
ATOM 552 O O . GLU A 1 70 ? -5.473 14.792 11.714 1.00 94.62 70 GLU A O 1
ATOM 557 N N . LEU A 1 71 ? -5.380 12.550 11.688 1.00 95.75 71 LEU A N 1
ATOM 558 C CA . LEU A 1 71 ? -5.159 12.351 13.111 1.00 95.75 71 LEU A CA 1
ATOM 559 C C . LEU A 1 71 ? -4.264 11.135 13.320 1.00 95.75 71 LEU A C 1
ATOM 561 O O . LEU A 1 71 ? -4.244 10.212 12.508 1.00 95.75 71 LEU A O 1
ATOM 565 N N . GLN A 1 72 ? -3.538 11.127 14.429 1.00 97.50 72 GLN A N 1
ATOM 566 C CA . GLN A 1 72 ? -2.634 10.038 14.764 1.00 97.50 72 GLN A CA 1
ATOM 567 C C . GLN A 1 72 ? -3.228 9.177 15.876 1.00 97.50 72 GLN A C 1
ATOM 569 O O . GLN A 1 72 ? -3.790 9.694 16.842 1.00 97.50 72 GLN A O 1
ATOM 574 N N . MET A 1 73 ? -3.096 7.862 15.738 1.00 97.94 73 MET A N 1
ATOM 575 C CA . MET A 1 73 ? -3.439 6.890 16.778 1.00 97.94 73 MET A CA 1
ATOM 576 C C . MET A 1 73 ? -2.510 5.680 16.704 1.00 97.94 73 MET A C 1
ATOM 578 O O . MET A 1 73 ? -1.771 5.520 15.732 1.00 97.94 73 MET A O 1
ATOM 582 N N . SER A 1 74 ? -2.531 4.823 17.719 1.00 98.44 74 SER A N 1
ATOM 583 C CA . SER A 1 74 ? -1.841 3.534 17.654 1.00 98.44 74 SER A CA 1
ATOM 584 C C . SER A 1 74 ? -2.529 2.591 16.659 1.00 98.44 74 SER A C 1
ATOM 586 O O . SER A 1 74 ? -3.744 2.653 16.439 1.00 98.44 74 SER A O 1
ATOM 588 N N . PHE A 1 75 ? -1.771 1.672 16.059 1.00 98.38 75 PHE A N 1
ATOM 589 C CA . PHE A 1 75 ? -2.347 0.672 15.165 1.00 98.38 75 PHE A CA 1
ATOM 590 C C . PHE A 1 75 ? -3.356 -0.225 15.895 1.00 98.38 75 PHE A C 1
ATOM 592 O O . PHE A 1 75 ? -4.366 -0.605 15.306 1.00 98.38 75 PHE A O 1
ATOM 599 N N . GLY A 1 76 ? -3.131 -0.530 17.176 1.00 98.19 76 GLY A N 1
ATOM 600 C CA . GLY A 1 76 ? -4.076 -1.285 18.003 1.00 98.19 76 GLY A CA 1
ATOM 601 C C . GLY A 1 76 ? -5.424 -0.574 18.166 1.00 98.19 76 GLY A C 1
ATOM 602 O O . GLY A 1 76 ? -6.478 -1.197 18.011 1.00 98.19 76 GLY A O 1
ATOM 603 N N . GLU A 1 77 ? -5.422 0.745 18.398 1.00 98.00 77 GLU A N 1
ATOM 604 C CA . GLU A 1 77 ? -6.647 1.561 18.413 1.00 98.00 77 GLU A CA 1
ATOM 605 C C . GLU A 1 77 ? -7.357 1.532 17.058 1.00 98.00 77 GLU A C 1
ATOM 607 O O . GLU A 1 77 ? -8.569 1.302 17.005 1.00 98.00 77 GLU A O 1
ATOM 612 N N . PHE A 1 78 ? -6.609 1.675 15.961 1.00 97.88 78 PHE A N 1
ATOM 613 C CA . PHE A 1 78 ? -7.168 1.586 14.614 1.00 97.88 78 PHE A CA 1
ATOM 614 C C . PHE A 1 78 ? -7.757 0.196 14.322 1.00 97.88 78 PHE A C 1
ATOM 616 O O . PHE A 1 78 ? -8.854 0.085 13.774 1.00 97.88 78 PHE A O 1
ATOM 623 N N . ALA A 1 79 ? -7.078 -0.882 14.721 1.00 97.62 79 ALA A N 1
ATOM 624 C CA . ALA A 1 79 ? -7.552 -2.253 14.552 1.00 97.62 79 ALA A CA 1
ATOM 625 C C . ALA A 1 79 ? -8.829 -2.522 15.365 1.00 97.62 79 ALA A C 1
ATOM 627 O O . ALA A 1 79 ? -9.756 -3.176 14.873 1.00 97.62 79 ALA A O 1
ATOM 628 N N . ASN A 1 80 ? -8.911 -1.988 16.589 1.00 97.19 80 ASN A N 1
ATOM 629 C CA . ASN A 1 80 ? -10.125 -2.016 17.405 1.00 97.19 80 ASN A CA 1
ATOM 630 C C . ASN A 1 80 ? -11.273 -1.286 16.707 1.00 97.19 80 ASN A C 1
ATOM 632 O O . ASN A 1 80 ? -12.319 -1.891 16.493 1.00 97.19 80 ASN A O 1
ATOM 636 N N . TYR A 1 81 ? -11.042 -0.049 16.264 1.00 96.88 81 TYR A N 1
ATOM 637 C CA . TYR A 1 81 ? -12.002 0.721 15.477 1.00 96.88 81 TYR A CA 1
ATOM 638 C C . TYR A 1 81 ? -12.492 -0.051 14.241 1.00 96.88 81 TYR A C 1
ATOM 640 O O . TYR A 1 81 ? -13.693 -0.162 14.003 1.00 96.88 81 TYR A O 1
ATOM 648 N N . PHE A 1 82 ? -11.574 -0.611 13.451 1.00 95.75 82 PHE A N 1
ATOM 649 C CA . PHE A 1 82 ? -11.911 -1.238 12.176 1.00 95.75 82 PHE A CA 1
ATOM 650 C C . PHE A 1 82 ? -12.766 -2.497 12.361 1.00 95.75 82 PHE A C 1
ATOM 652 O O . PHE A 1 82 ? -13.668 -2.769 11.565 1.00 95.75 82 PHE A O 1
ATOM 659 N N . THR A 1 83 ? -12.490 -3.258 13.423 1.00 94.81 83 THR A N 1
ATOM 660 C CA . THR A 1 83 ? -13.201 -4.504 13.745 1.00 94.81 83 THR A CA 1
ATOM 661 C C . THR A 1 83 ? -14.495 -4.294 14.533 1.00 94.81 83 THR A C 1
ATOM 663 O O . THR A 1 83 ? -15.260 -5.247 14.680 1.00 94.81 83 THR A O 1
ATOM 666 N N . ASP A 1 84 ? -14.774 -3.070 14.986 1.00 95.12 84 ASP A N 1
ATOM 667 C CA . ASP A 1 84 ? -16.035 -2.721 15.637 1.00 95.12 84 ASP A CA 1
ATOM 668 C C . ASP A 1 84 ? -17.205 -2.755 14.634 1.00 95.12 84 ASP A C 1
ATOM 670 O O . ASP A 1 84 ? -17.088 -2.327 13.480 1.00 95.12 84 ASP A O 1
ATOM 674 N N . ALA A 1 85 ? -18.348 -3.279 15.076 1.00 91.62 85 ALA A N 1
ATOM 675 C CA . ALA A 1 85 ? -19.581 -3.303 14.298 1.00 91.62 85 ALA A CA 1
ATOM 676 C C . ALA A 1 85 ? -20.289 -1.935 14.277 1.00 91.62 85 ALA A C 1
ATOM 678 O O . ALA A 1 85 ? -21.011 -1.646 13.324 1.00 91.62 85 ALA A O 1
ATOM 679 N N . ASP A 1 86 ? -20.073 -1.093 15.294 1.00 93.25 86 ASP A N 1
ATOM 680 C CA . ASP A 1 86 ? -20.726 0.207 15.488 1.00 93.25 86 ASP A CA 1
ATOM 681 C C . ASP A 1 86 ? -19.709 1.363 15.413 1.00 93.25 86 ASP A C 1
ATOM 683 O O . ASP A 1 86 ? -19.499 2.140 16.351 1.00 93.25 86 ASP A O 1
ATOM 687 N N . ARG A 1 87 ? -19.042 1.471 14.257 1.00 92.56 87 ARG A N 1
ATOM 688 C CA . ARG A 1 87 ? -18.055 2.523 13.974 1.00 92.56 87 ARG A CA 1
ATOM 689 C C . ARG A 1 87 ? -18.702 3.909 13.996 1.00 92.56 87 ARG A C 1
ATOM 691 O O . ARG A 1 87 ? -19.566 4.212 13.180 1.00 92.56 87 ARG A O 1
ATOM 698 N N . LYS A 1 88 ? -18.221 4.776 14.893 1.00 90.12 88 LYS A N 1
ATOM 699 C CA . LYS A 1 88 ? -18.724 6.156 15.069 1.00 90.12 88 LYS A CA 1
ATOM 700 C C . LYS A 1 88 ? -18.131 7.188 14.117 1.00 90.12 88 LYS A C 1
ATOM 702 O O . LYS A 1 88 ? -18.682 8.273 13.999 1.00 90.12 88 LYS A O 1
ATOM 707 N N . LYS A 1 89 ? -17.003 6.864 13.493 1.00 94.00 89 LYS A N 1
ATOM 708 C CA . LYS A 1 89 ? -16.300 7.711 12.529 1.00 94.00 89 LYS A CA 1
ATOM 709 C C . LYS A 1 89 ? -15.996 6.915 11.277 1.00 94.00 89 LYS A C 1
ATOM 711 O O . LYS A 1 89 ? -15.860 5.691 11.350 1.00 94.00 89 LYS A O 1
ATOM 716 N N . LEU A 1 90 ? -15.821 7.597 10.155 1.00 96.06 90 LEU A N 1
ATOM 717 C CA . LEU A 1 90 ? -15.305 6.990 8.938 1.00 96.06 90 LEU A CA 1
ATOM 718 C C . LEU A 1 90 ? -13.812 7.298 8.819 1.00 96.06 90 LEU A C 1
ATOM 720 O O . LEU A 1 90 ? -13.425 8.399 8.443 1.00 96.06 90 LEU A O 1
ATOM 724 N N . LEU A 1 91 ? -12.978 6.325 9.177 1.00 97.00 91 LEU A N 1
ATOM 725 C CA . LEU A 1 91 ? -11.530 6.465 9.182 1.00 97.00 91 LEU A CA 1
ATOM 726 C C . LEU A 1 91 ? -10.905 5.649 8.053 1.00 97.00 91 LEU A C 1
ATOM 728 O O . LEU A 1 91 ? -11.346 4.536 7.756 1.00 97.00 91 LEU A O 1
ATOM 732 N N . ASN A 1 92 ? -9.855 6.195 7.451 1.00 97.38 92 ASN A N 1
ATOM 733 C CA . ASN A 1 92 ? -9.127 5.571 6.356 1.00 97.38 92 ASN A CA 1
ATOM 734 C C . ASN A 1 92 ? -7.622 5.586 6.644 1.00 97.38 92 ASN A C 1
ATOM 736 O O . ASN A 1 92 ? -7.065 6.628 6.982 1.00 97.38 92 ASN A O 1
ATOM 740 N N . LEU A 1 93 ? -6.962 4.438 6.503 1.00 97.62 93 LEU A N 1
ATOM 741 C CA . LEU A 1 93 ? -5.519 4.303 6.672 1.00 97.62 93 LEU A CA 1
ATOM 742 C C . LEU A 1 93 ? -4.890 4.010 5.311 1.00 97.62 93 LEU A C 1
ATOM 744 O O . LEU A 1 93 ? -4.973 2.884 4.823 1.00 97.62 93 LEU A O 1
ATOM 748 N N . ILE A 1 94 ? -4.254 5.013 4.705 1.00 96.19 94 ILE A N 1
ATOM 749 C CA . ILE A 1 94 ? -3.626 4.871 3.378 1.00 96.19 94 ILE A CA 1
ATOM 750 C C . ILE A 1 94 ? -2.099 5.011 3.393 1.00 96.19 94 ILE A C 1
ATOM 752 O O . ILE A 1 94 ? -1.437 4.589 2.450 1.00 96.19 94 ILE A O 1
ATOM 756 N N . SER A 1 95 ? -1.534 5.531 4.484 1.00 95.19 95 SER A N 1
ATOM 757 C CA . SER A 1 95 ? -0.121 5.929 4.568 1.00 95.19 95 SER A CA 1
ATOM 758 C C . SER A 1 95 ? 0.753 4.965 5.381 1.00 95.19 95 SER A C 1
ATOM 760 O O . SER A 1 95 ? 1.889 5.290 5.723 1.00 95.19 95 SER A O 1
ATOM 762 N N . LEU A 1 96 ? 0.261 3.761 5.707 1.00 96.75 96 LEU A N 1
ATOM 763 C CA . LEU A 1 96 ? 1.024 2.781 6.486 1.00 96.75 96 LEU A CA 1
ATOM 764 C C . LEU A 1 96 ? 2.136 2.144 5.638 1.00 96.75 96 LEU A C 1
ATOM 766 O O . LEU A 1 96 ? 1.918 1.164 4.925 1.00 96.75 96 LEU A O 1
ATOM 770 N N . GLU A 1 97 ? 3.344 2.688 5.756 1.00 95.81 97 GLU A N 1
ATOM 771 C CA . GLU A 1 97 ? 4.554 2.163 5.122 1.00 95.81 97 GLU A CA 1
ATOM 772 C C . GLU A 1 97 ? 5.117 0.967 5.902 1.00 95.81 97 GLU A C 1
ATOM 774 O O . GLU A 1 97 ? 5.243 0.995 7.134 1.00 95.81 97 GLU A O 1
ATOM 779 N N . VAL A 1 98 ? 5.415 -0.125 5.199 1.00 96.31 98 VAL A N 1
ATOM 780 C CA . VAL A 1 98 ? 5.749 -1.412 5.825 1.00 96.31 98 VAL A CA 1
ATOM 781 C C . VAL A 1 98 ? 7.055 -2.023 5.333 1.00 96.31 98 VAL A C 1
ATOM 783 O O . VAL A 1 98 ? 7.359 -3.140 5.758 1.00 96.31 98 VAL A O 1
ATOM 786 N N . SER A 1 99 ? 7.854 -1.346 4.497 1.00 93.56 99 SER A N 1
ATOM 787 C CA . SER A 1 99 ? 9.059 -1.943 3.891 1.00 93.56 99 SER A CA 1
ATOM 788 C C . SER A 1 99 ? 10.036 -2.484 4.929 1.00 93.56 99 SER A C 1
ATOM 790 O O . SER A 1 99 ? 10.559 -3.582 4.748 1.00 93.56 99 SER A O 1
ATOM 792 N N . ASN A 1 100 ? 10.211 -1.761 6.037 1.00 91.38 100 ASN A N 1
ATOM 793 C CA . ASN A 1 100 ? 11.147 -2.104 7.113 1.00 91.38 100 ASN A CA 1
ATOM 794 C C . ASN A 1 100 ? 10.481 -2.828 8.299 1.00 91.38 100 ASN A C 1
ATOM 796 O O . ASN A 1 100 ? 10.996 -2.808 9.413 1.00 91.38 100 ASN A O 1
ATOM 800 N N . THR A 1 101 ? 9.331 -3.468 8.078 1.00 94.31 101 THR A N 1
ATOM 801 C CA . THR A 1 101 ? 8.605 -4.232 9.108 1.00 94.31 101 THR A CA 1
ATOM 802 C C . THR A 1 101 ? 8.606 -5.728 8.806 1.00 94.31 101 THR A C 1
ATOM 804 O O . THR A 1 101 ? 8.891 -6.156 7.684 1.00 94.31 101 THR A O 1
ATOM 807 N N . LYS A 1 102 ? 8.183 -6.548 9.779 1.00 96.50 102 LYS A N 1
ATOM 808 C CA . LYS A 1 102 ? 7.953 -7.984 9.548 1.00 96.50 102 LYS A CA 1
ATOM 809 C C . LYS A 1 102 ? 6.890 -8.217 8.466 1.00 96.50 102 LYS A C 1
ATOM 811 O O . LYS A 1 102 ? 7.005 -9.177 7.708 1.00 96.50 102 LYS A O 1
ATOM 816 N N . LEU A 1 103 ? 5.891 -7.331 8.358 1.00 96.94 103 LEU A N 1
ATOM 817 C CA . LEU A 1 103 ? 4.859 -7.402 7.317 1.00 96.94 103 LEU A CA 1
ATOM 818 C C . LEU A 1 103 ? 5.457 -7.201 5.921 1.00 96.94 103 LEU A C 1
ATOM 820 O O . LEU A 1 103 ? 5.129 -7.937 4.993 1.00 96.94 103 LEU A O 1
ATOM 824 N N . GLY A 1 104 ? 6.397 -6.261 5.788 1.00 96.00 104 GLY A N 1
ATOM 825 C CA . GLY A 1 104 ? 7.131 -6.018 4.546 1.00 96.00 104 GLY A CA 1
ATOM 826 C C . GLY A 1 104 ? 7.883 -7.245 4.032 1.00 96.00 104 GLY A C 1
ATOM 827 O O . GLY A 1 104 ? 8.050 -7.383 2.821 1.00 96.00 104 GLY A O 1
ATOM 828 N N . GLY A 1 105 ? 8.289 -8.162 4.917 1.00 96.38 105 GLY A N 1
ATOM 829 C CA . GLY A 1 105 ? 8.904 -9.442 4.546 1.00 96.38 105 GLY A CA 1
ATOM 830 C C . GLY A 1 105 ? 7.937 -10.432 3.879 1.00 96.38 105 GLY A C 1
ATOM 831 O O . GLY A 1 105 ? 8.357 -11.264 3.068 1.00 96.38 105 GLY A O 1
ATOM 832 N N . LEU A 1 106 ? 6.635 -10.323 4.161 1.00 96.94 106 LEU A N 1
ATOM 833 C CA . LEU A 1 106 ? 5.603 -11.153 3.530 1.00 96.94 106 LEU A CA 1
ATOM 834 C C . LEU A 1 106 ? 5.249 -10.673 2.118 1.00 96.94 106 LEU A C 1
ATOM 836 O O . LEU A 1 106 ? 4.796 -11.474 1.300 1.00 96.94 106 LEU A O 1
ATOM 840 N N . VAL A 1 107 ? 5.488 -9.391 1.828 1.00 97.25 107 VAL A N 1
ATOM 841 C CA . VAL A 1 107 ? 5.105 -8.742 0.571 1.00 97.25 107 VAL A CA 1
ATOM 842 C C . VAL A 1 107 ? 6.302 -8.584 -0.364 1.00 97.25 107 VAL A C 1
ATOM 844 O O . VAL A 1 107 ? 7.336 -8.023 -0.001 1.00 97.25 107 VAL A O 1
ATOM 847 N N . GLU A 1 108 ? 6.141 -9.005 -1.611 1.00 96.94 108 GLU A N 1
ATOM 848 C CA . GLU A 1 108 ? 7.069 -8.738 -2.706 1.00 96.94 108 GLU A CA 1
ATOM 849 C C . GLU A 1 108 ? 6.295 -8.070 -3.846 1.00 96.94 108 GLU A C 1
ATOM 851 O O . GLU A 1 108 ? 5.429 -8.702 -4.439 1.00 96.94 108 GLU A O 1
ATOM 856 N N . ALA A 1 109 ? 6.581 -6.791 -4.124 1.00 96.12 109 ALA A N 1
ATOM 857 C CA . ALA A 1 109 ? 5.9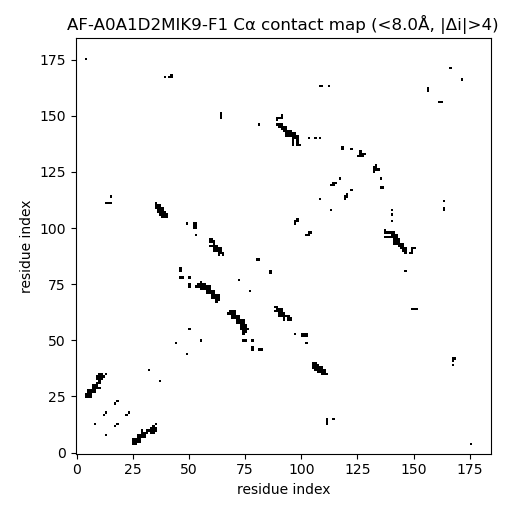45 -6.006 -5.195 1.00 96.12 109 ALA A CA 1
ATOM 858 C C . ALA A 1 109 ? 6.090 -6.694 -6.566 1.00 96.12 109 ALA A C 1
ATOM 860 O O . ALA A 1 109 ? 7.025 -7.470 -6.703 1.00 96.12 109 ALA A O 1
ATOM 861 N N . PRO A 1 110 ? 5.283 -6.408 -7.606 1.00 96.56 110 PRO A N 1
ATOM 862 C CA . PRO A 1 110 ? 5.436 -7.026 -8.931 1.00 96.56 110 PRO A CA 1
ATOM 863 C C . PRO A 1 110 ? 6.849 -6.869 -9.516 1.00 96.56 110 PRO A C 1
ATOM 865 O O . PRO A 1 110 ? 7.505 -5.847 -9.313 1.00 96.56 110 PRO A O 1
ATOM 868 N N . TYR A 1 111 ? 7.325 -7.859 -10.272 1.00 95.19 111 TYR A N 1
ATOM 869 C CA . TYR A 1 111 ? 8.694 -7.894 -10.802 1.00 95.19 111 TYR A CA 1
ATOM 870 C C . TYR A 1 111 ? 9.045 -6.649 -11.624 1.00 95.19 111 TYR A C 1
ATOM 872 O O . TYR A 1 111 ? 10.107 -6.060 -11.419 1.00 95.19 111 TYR A O 1
ATOM 880 N N . VAL A 1 112 ? 8.135 -6.204 -12.495 1.00 94.81 112 VAL A N 1
ATOM 881 C CA . VAL A 1 112 ? 8.324 -4.983 -13.295 1.00 94.81 112 VAL A CA 1
ATOM 882 C C . VAL A 1 112 ? 8.483 -3.737 -12.426 1.00 94.81 112 VAL A C 1
ATOM 884 O O . VAL A 1 112 ? 9.373 -2.936 -12.691 1.00 94.81 112 VAL A O 1
ATOM 887 N N . ALA A 1 113 ? 7.707 -3.608 -11.343 1.00 94.00 113 ALA A N 1
ATOM 888 C CA . ALA A 1 113 ? 7.815 -2.480 -10.423 1.00 94.00 113 ALA A CA 1
ATOM 889 C C . ALA A 1 113 ? 9.188 -2.476 -9.739 1.00 94.00 113 ALA A C 1
ATOM 891 O O . ALA A 1 113 ? 9.872 -1.459 -9.743 1.00 94.00 113 ALA A O 1
ATOM 892 N N . ARG A 1 114 ? 9.660 -3.638 -9.259 1.00 93.88 114 ARG A N 1
ATOM 893 C CA . ARG A 1 114 ? 10.996 -3.761 -8.644 1.00 93.88 114 ARG A CA 1
ATOM 894 C C . ARG A 1 114 ? 12.123 -3.388 -9.606 1.00 93.88 114 ARG A C 1
ATOM 896 O O . ARG A 1 114 ? 13.136 -2.854 -9.167 1.00 93.88 114 ARG A O 1
ATOM 903 N N . LYS A 1 115 ? 11.956 -3.700 -10.894 1.00 93.75 115 LYS A N 1
ATOM 904 C CA . LYS A 1 115 ? 12.946 -3.438 -11.946 1.00 93.75 115 LYS A CA 1
ATOM 905 C C . LYS A 1 115 ? 12.932 -2.007 -12.466 1.00 93.75 115 LYS A C 1
ATOM 907 O O . LYS A 1 115 ? 13.975 -1.556 -12.921 1.00 93.75 115 LYS A O 1
ATOM 912 N N . LEU A 1 116 ? 11.802 -1.311 -12.400 1.00 91.75 116 LEU A N 1
ATOM 913 C CA . LEU A 1 116 ?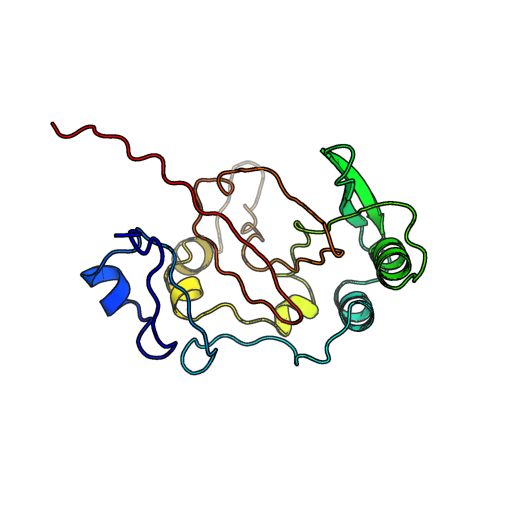 11.695 0.101 -12.777 1.00 91.75 116 LEU A CA 1
ATOM 914 C C . LEU A 1 116 ? 11.993 1.052 -11.610 1.00 91.75 116 LEU A C 1
ATOM 916 O O . LEU A 1 116 ? 12.314 2.211 -11.843 1.00 91.75 116 LEU A O 1
ATOM 920 N N . ASP A 1 117 ? 11.924 0.569 -10.370 1.00 92.00 117 ASP A N 1
ATOM 921 C CA . ASP A 1 117 ? 12.169 1.358 -9.163 1.00 92.00 117 ASP A CA 1
ATOM 922 C C . ASP A 1 117 ? 13.590 1.955 -9.137 1.00 92.00 117 ASP A C 1
ATOM 924 O O . ASP A 1 117 ? 14.601 1.249 -9.044 1.00 92.00 117 ASP A O 1
ATOM 928 N N . PHE A 1 118 ? 13.668 3.286 -9.186 1.00 90.75 118 PHE A N 1
ATOM 929 C CA . PHE A 1 118 ? 14.932 4.019 -9.146 1.00 90.75 118 PHE A CA 1
ATOM 930 C C . PHE A 1 118 ? 15.685 3.815 -7.835 1.00 90.75 118 PHE A C 1
ATOM 932 O O . PHE A 1 118 ? 16.913 3.734 -7.847 1.00 90.75 118 PHE A O 1
ATOM 939 N N . LEU A 1 119 ? 14.976 3.677 -6.714 1.00 89.00 119 LEU A N 1
ATOM 940 C CA . LEU A 1 119 ? 15.599 3.443 -5.419 1.00 89.00 119 LEU A CA 1
ATOM 941 C C . LEU A 1 119 ? 16.276 2.066 -5.375 1.00 89.00 119 LEU A C 1
ATOM 943 O O . LEU A 1 119 ? 17.275 1.893 -4.679 1.00 89.00 119 LEU A O 1
ATOM 947 N N . ASN A 1 120 ? 15.770 1.074 -6.110 1.00 87.12 120 ASN A N 1
ATOM 948 C CA . ASN A 1 120 ? 16.406 -0.247 -6.186 1.00 87.12 120 ASN A CA 1
ATOM 949 C C . ASN A 1 120 ? 17.599 -0.287 -7.137 1.00 87.12 120 ASN A C 1
ATOM 951 O O . ASN A 1 120 ? 18.540 -1.028 -6.876 1.00 87.12 120 ASN A O 1
ATOM 955 N N . ASN A 1 121 ? 17.566 0.493 -8.215 1.00 88.75 121 ASN A N 1
ATOM 956 C CA . ASN A 1 121 ? 18.595 0.430 -9.252 1.00 88.75 121 ASN A CA 1
ATOM 957 C C . ASN A 1 121 ? 19.736 1.434 -9.061 1.00 88.75 121 ASN A C 1
ATOM 959 O O . ASN A 1 121 ? 20.853 1.171 -9.501 1.00 88.75 121 ASN A O 1
ATOM 963 N N . TYR A 1 122 ? 19.456 2.589 -8.453 1.00 89.44 122 TYR A N 1
ATOM 964 C CA . TYR A 1 122 ? 20.364 3.737 -8.486 1.00 89.44 122 TYR A CA 1
ATOM 965 C C . TYR A 1 122 ? 20.618 4.376 -7.124 1.00 89.44 122 TYR A C 1
ATOM 967 O O . TYR A 1 122 ? 21.470 5.260 -7.044 1.00 89.44 122 TYR A O 1
ATOM 975 N N . TRP A 1 123 ? 19.917 3.969 -6.056 1.00 87.88 123 TRP A N 1
ATOM 976 C CA . TRP A 1 123 ? 20.198 4.534 -4.739 1.00 87.88 123 TRP A CA 1
ATOM 977 C C . TRP A 1 123 ? 21.584 4.084 -4.251 1.00 87.88 123 TRP A C 1
ATOM 979 O O . TRP A 1 123 ? 21.810 2.884 -4.087 1.00 87.88 123 TRP A O 1
ATOM 989 N N . PRO A 1 124 ? 22.517 5.013 -3.996 1.00 85.81 124 PRO A N 1
ATOM 990 C CA . PRO A 1 124 ? 23.859 4.670 -3.542 1.00 85.81 124 PRO A CA 1
ATOM 991 C C . PRO A 1 124 ? 23.837 4.127 -2.106 1.00 85.81 124 PRO A C 1
ATOM 993 O O . PRO A 1 124 ? 23.367 4.793 -1.185 1.00 85.81 124 PRO A O 1
ATOM 996 N N . GLU A 1 125 ? 24.416 2.944 -1.887 1.00 76.25 125 GLU A N 1
ATOM 997 C CA . GLU A 1 125 ? 24.530 2.340 -0.546 1.00 76.25 125 GLU A CA 1
ATOM 998 C C . GLU A 1 125 ? 25.391 3.178 0.415 1.00 76.25 125 GLU A C 1
ATOM 1000 O O . GLU A 1 125 ? 25.226 3.105 1.630 1.00 76.25 125 GLU A O 1
ATOM 1005 N N . SER A 1 126 ? 26.290 4.005 -0.126 1.00 76.50 126 SER A N 1
ATOM 1006 C CA . SER A 1 126 ? 27.240 4.825 0.630 1.00 76.50 126 SER A CA 1
ATOM 1007 C C . SER A 1 126 ? 27.049 6.334 0.428 1.00 76.50 126 SER A C 1
ATOM 1009 O O . SER A 1 126 ? 28.024 7.080 0.540 1.00 76.50 126 SER A O 1
ATOM 1011 N N . ALA A 1 127 ? 25.842 6.811 0.085 1.00 70.75 127 ALA A N 1
ATOM 1012 C CA . ALA A 1 127 ? 25.608 8.255 -0.025 1.00 70.75 127 ALA A CA 1
ATOM 1013 C C . ALA A 1 127 ? 25.840 8.962 1.312 1.00 70.75 127 ALA A C 1
ATOM 1015 O O . ALA A 1 127 ? 25.206 8.652 2.321 1.00 70.75 127 ALA A O 1
ATOM 1016 N N . GLN A 1 128 ? 26.713 9.965 1.284 1.00 75.06 128 GLN A N 1
ATOM 1017 C CA . GLN A 1 128 ? 26.967 10.867 2.398 1.00 75.06 128 GLN A CA 1
ATOM 1018 C C . GLN A 1 128 ? 26.672 12.298 1.954 1.00 75.06 128 GLN A C 1
ATOM 1020 O O . GLN A 1 128 ? 27.092 12.722 0.877 1.00 75.06 128 GLN A O 1
ATOM 1025 N N . ILE A 1 129 ? 25.954 13.032 2.798 1.00 76.19 129 ILE A N 1
ATOM 1026 C CA . ILE A 1 129 ? 25.863 14.494 2.764 1.00 76.19 129 ILE A CA 1
ATOM 1027 C C . ILE A 1 129 ? 26.703 15.061 3.913 1.00 76.19 129 ILE A C 1
ATOM 1029 O O . ILE A 1 129 ? 27.075 14.308 4.816 1.00 76.19 129 ILE A O 1
ATOM 1033 N N . PRO A 1 130 ? 27.016 16.371 3.912 1.00 76.75 130 PRO A N 1
ATOM 1034 C CA . PRO A 1 130 ? 27.790 16.993 4.989 1.00 76.75 130 PRO A CA 1
ATOM 1035 C C . PRO A 1 130 ? 27.253 16.708 6.403 1.00 76.75 130 PRO A C 1
ATOM 1037 O O . PRO A 1 130 ? 28.041 16.627 7.340 1.00 76.75 130 PRO A O 1
ATOM 1040 N N . ASP A 1 131 ? 25.942 16.478 6.535 1.00 79.31 131 ASP A N 1
ATOM 1041 C CA . ASP A 1 131 ? 25.255 16.221 7.807 1.00 79.31 131 ASP A CA 1
ATOM 1042 C C . ASP A 1 131 ? 25.094 14.724 8.158 1.00 79.31 131 ASP A C 1
ATOM 1044 O O . ASP A 1 131 ? 24.430 14.385 9.138 1.00 79.31 131 ASP A O 1
ATOM 1048 N N . GLY A 1 132 ? 25.698 13.810 7.387 1.00 76.44 132 GLY A N 1
ATOM 1049 C CA . GLY A 1 132 ? 25.701 12.370 7.671 1.00 76.44 132 GLY A CA 1
ATOM 1050 C C . GLY A 1 132 ? 25.267 11.480 6.499 1.00 76.44 132 GLY A C 1
ATOM 1051 O O . GLY A 1 132 ? 25.124 11.943 5.365 1.00 76.44 132 GLY A O 1
ATOM 1052 N N . PRO A 1 133 ? 25.093 10.165 6.731 1.00 78.56 133 PRO A N 1
ATOM 1053 C CA . PRO A 1 133 ? 24.629 9.247 5.696 1.00 78.56 133 PRO A CA 1
ATOM 1054 C C . PRO A 1 133 ? 23.187 9.573 5.291 1.00 78.56 133 PRO A C 1
ATOM 1056 O O . PRO A 1 133 ? 22.326 9.768 6.149 1.00 78.56 133 PRO A O 1
ATOM 1059 N N . ILE A 1 134 ? 22.904 9.578 3.986 1.00 82.06 134 ILE A N 1
ATOM 1060 C CA . ILE A 1 134 ? 21.521 9.687 3.509 1.00 82.06 134 ILE A CA 1
ATOM 1061 C C . ILE A 1 134 ? 20.893 8.297 3.558 1.00 82.06 134 ILE A C 1
ATOM 1063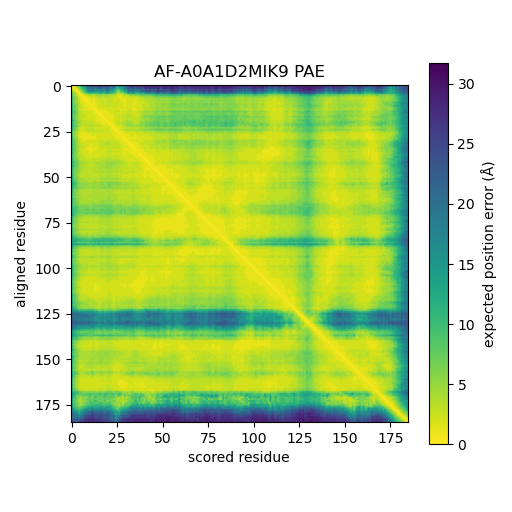 O O . ILE A 1 134 ? 21.341 7.372 2.876 1.00 82.06 134 ILE A O 1
ATOM 1067 N N . GLN A 1 135 ? 19.829 8.147 4.342 1.00 81.38 135 GLN A N 1
ATOM 1068 C CA . GLN A 1 135 ? 19.060 6.908 4.359 1.00 81.38 135 GLN A CA 1
ATOM 1069 C C . GLN A 1 135 ? 18.220 6.776 3.088 1.00 81.38 135 GLN A C 1
ATOM 1071 O O . GLN A 1 135 ? 17.610 7.741 2.627 1.00 81.38 135 GLN A O 1
ATOM 1076 N N . LYS A 1 136 ? 18.167 5.557 2.543 1.00 84.62 136 LYS A N 1
ATOM 1077 C CA . LYS A 1 136 ? 17.265 5.213 1.442 1.00 84.62 136 LYS A CA 1
ATOM 1078 C C . LYS A 1 136 ? 15.813 5.465 1.876 1.00 84.62 136 LYS A C 1
ATOM 1080 O O . LYS A 1 136 ? 15.410 4.899 2.894 1.00 84.62 136 LYS A O 1
ATOM 1085 N N . PRO A 1 137 ? 15.024 6.259 1.130 1.00 85.31 137 PRO A N 1
ATOM 1086 C CA . PRO A 1 137 ? 13.616 6.460 1.433 1.00 85.31 137 PRO A CA 1
ATOM 1087 C C . PRO A 1 137 ? 12.871 5.123 1.464 1.00 85.31 137 PRO A C 1
ATOM 1089 O O . PRO A 1 137 ? 12.982 4.317 0.537 1.00 85.31 137 PRO A O 1
ATOM 1092 N N . ALA A 1 138 ? 12.103 4.886 2.524 1.00 86.06 138 ALA A N 1
ATOM 1093 C CA . ALA A 1 138 ? 11.186 3.757 2.611 1.00 86.06 138 ALA A CA 1
ATOM 1094 C C . ALA A 1 138 ? 9.826 4.216 2.083 1.00 86.06 138 ALA A C 1
ATOM 1096 O O . ALA A 1 138 ? 9.052 4.801 2.824 1.00 86.06 138 ALA A O 1
ATOM 1097 N N . VAL A 1 139 ? 9.589 4.040 0.782 1.00 87.12 139 VAL A N 1
ATOM 1098 C CA . VAL A 1 139 ? 8.349 4.462 0.094 1.00 87.12 139 VAL A CA 1
ATOM 1099 C C . VAL A 1 139 ? 7.894 3.419 -0.936 1.00 87.12 139 VAL A C 1
ATOM 1101 O O . VAL A 1 139 ? 7.318 3.744 -1.968 1.00 87.12 139 VAL A O 1
ATOM 1104 N N . ALA A 1 140 ? 8.210 2.142 -0.696 1.00 89.75 140 ALA A N 1
ATOM 1105 C CA . ALA A 1 140 ? 8.040 1.082 -1.696 1.00 89.75 140 ALA A CA 1
ATOM 1106 C C . ALA A 1 140 ? 6.857 0.143 -1.415 1.00 89.75 140 ALA A C 1
ATOM 1108 O O . ALA A 1 140 ? 6.320 -0.470 -2.342 1.00 89.75 140 ALA A O 1
ATOM 1109 N N . LYS A 1 141 ? 6.471 -0.021 -0.143 1.00 95.50 141 LYS A N 1
ATOM 1110 C CA . LYS A 1 141 ? 5.415 -0.951 0.274 1.00 95.50 141 LYS A CA 1
ATOM 1111 C C . LYS A 1 141 ? 4.483 -0.264 1.259 1.00 95.50 141 LYS A C 1
ATOM 1113 O O . LYS A 1 141 ? 4.879 0.022 2.387 1.00 95.50 141 LYS A O 1
ATOM 1118 N N . TYR A 1 142 ? 3.235 -0.090 0.846 1.00 96.88 142 TYR A N 1
ATOM 1119 C CA . TYR A 1 142 ? 2.170 0.469 1.671 1.00 96.88 142 TYR A CA 1
ATOM 1120 C C . TYR A 1 142 ? 1.077 -0.569 1.918 1.00 96.88 142 TYR A C 1
ATOM 1122 O O . TYR A 1 142 ? 0.741 -1.359 1.035 1.00 96.88 142 TYR A O 1
ATOM 1130 N N . CYS A 1 143 ? 0.532 -0.576 3.132 1.00 97.19 143 CYS A N 1
ATOM 1131 C CA . CYS A 1 143 ? -0.600 -1.404 3.527 1.00 97.19 143 CYS A CA 1
ATOM 1132 C C . CYS A 1 143 ? -1.818 -0.510 3.766 1.00 97.19 143 CYS A C 1
ATOM 1134 O O . CYS A 1 143 ? -1.912 0.146 4.799 1.00 97.19 143 CYS A O 1
ATOM 1136 N N . LEU A 1 144 ? -2.756 -0.495 2.823 1.00 97.56 144 LEU A N 1
ATOM 1137 C CA . LEU A 1 144 ? -3.950 0.338 2.915 1.00 97.56 144 LEU A CA 1
ATOM 1138 C C . LEU A 1 144 ? -5.090 -0.440 3.582 1.00 97.56 144 LEU A C 1
ATOM 1140 O O . LEU A 1 144 ? -5.341 -1.597 3.240 1.00 97.56 144 LEU A O 1
ATOM 1144 N N . ILE A 1 145 ? -5.784 0.196 4.525 1.00 96.94 145 ILE A N 1
ATOM 1145 C CA . ILE A 1 145 ? -6.945 -0.359 5.224 1.00 96.94 145 ILE A CA 1
ATOM 1146 C C . ILE A 1 145 ? -8.046 0.700 5.236 1.00 96.94 145 ILE A C 1
ATOM 1148 O O . ILE A 1 145 ? -7.975 1.695 5.958 1.00 96.94 145 ILE A O 1
ATOM 1152 N N . SER A 1 146 ? -9.081 0.464 4.435 1.00 95.69 146 SER A N 1
ATOM 1153 C CA . SER A 1 146 ? -10.184 1.402 4.231 1.00 95.69 146 SER A CA 1
ATOM 1154 C C . SER A 1 146 ? -11.493 0.786 4.697 1.00 95.69 146 SER A C 1
ATOM 1156 O O . SER A 1 146 ? -11.808 -0.361 4.362 1.00 95.69 146 SER A O 1
ATOM 1158 N N . ALA A 1 147 ? -12.261 1.535 5.487 1.0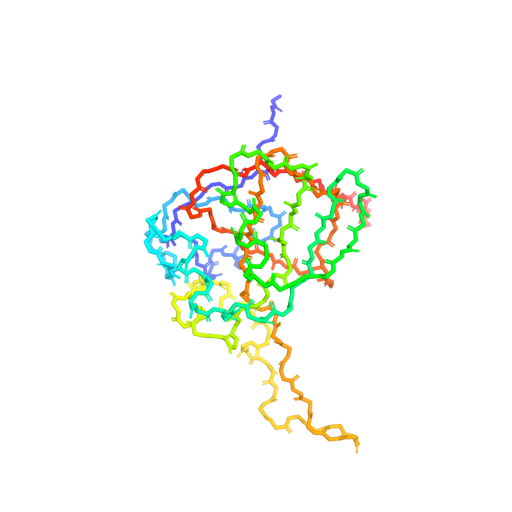0 93.81 147 ALA A N 1
ATOM 1159 C CA . ALA A 1 147 ? -13.622 1.145 5.810 1.00 93.81 147 ALA A CA 1
ATOM 1160 C C . ALA A 1 147 ? -14.514 1.294 4.567 1.00 93.81 147 ALA A C 1
ATOM 1162 O O . ALA A 1 147 ? -14.186 1.990 3.603 1.00 93.81 147 ALA A O 1
ATOM 1163 N N . LYS A 1 148 ? -15.669 0.623 4.577 1.00 92.00 148 LYS A N 1
ATOM 1164 C CA . LYS A 1 148 ? -16.684 0.846 3.545 1.00 92.00 148 LYS A CA 1
ATOM 1165 C C . LYS A 1 148 ? -17.044 2.339 3.511 1.00 92.00 148 LYS A C 1
ATOM 1167 O O . LYS A 1 148 ? -17.171 2.946 4.568 1.00 92.00 148 LYS A O 1
ATOM 1172 N N . ASP A 1 149 ? -17.219 2.875 2.306 1.00 92.31 149 ASP A N 1
ATOM 1173 C CA . ASP A 1 149 ? -17.571 4.272 2.019 1.00 92.31 149 ASP A CA 1
ATOM 1174 C C . ASP A 1 149 ? -16.431 5.285 2.257 1.00 92.31 149 ASP A C 1
ATOM 1176 O O . ASP A 1 149 ? -16.624 6.479 2.041 1.00 92.31 149 ASP A O 1
ATOM 1180 N N . SER A 1 150 ? -15.217 4.833 2.615 1.00 94.12 150 SER A N 1
ATOM 1181 C CA . SER A 1 150 ? -14.029 5.695 2.629 1.00 94.12 150 SER A CA 1
ATOM 1182 C C . SER A 1 150 ? -13.738 6.282 1.243 1.00 94.12 150 SER A C 1
ATOM 1184 O O . SER A 1 150 ? -13.789 5.581 0.232 1.00 94.12 150 SER A O 1
ATOM 1186 N N . TYR A 1 151 ? -13.366 7.561 1.219 1.00 91.94 151 TYR A N 1
ATOM 1187 C CA . TYR A 1 151 ? -13.023 8.315 0.017 1.00 91.94 151 TYR A CA 1
ATOM 1188 C C . TYR A 1 151 ? -11.737 9.111 0.250 1.00 91.94 151 TYR A C 1
ATOM 1190 O O . TYR A 1 151 ? -11.531 9.679 1.325 1.00 91.94 151 TYR A O 1
ATOM 1198 N N . THR A 1 152 ? -10.888 9.152 -0.770 1.00 89.19 152 THR A N 1
ATOM 1199 C CA . THR A 1 152 ? -9.718 10.028 -0.844 1.00 89.19 152 THR A CA 1
ATOM 1200 C C . THR A 1 152 ? -9.914 10.907 -2.065 1.00 89.19 152 THR A C 1
ATOM 1202 O O . THR A 1 152 ? -10.171 10.381 -3.148 1.00 89.19 152 THR A O 1
ATOM 1205 N N . ASP A 1 153 ? -9.827 12.224 -1.881 1.00 88.00 153 ASP A N 1
ATOM 1206 C CA . ASP A 1 153 ? -10.075 13.165 -2.969 1.00 88.00 153 ASP A CA 1
ATOM 1207 C C . ASP A 1 153 ? -9.051 13.033 -4.105 1.00 88.00 153 ASP A C 1
ATOM 1209 O O . ASP A 1 153 ? -7.977 12.441 -3.939 1.00 88.00 153 ASP A O 1
ATOM 1213 N N . PHE A 1 154 ? -9.400 13.556 -5.281 1.00 89.94 154 PHE A N 1
ATOM 1214 C CA . PHE A 1 154 ? -8.543 13.490 -6.461 1.00 89.94 154 PHE A CA 1
ATOM 1215 C C . PHE A 1 154 ? -7.168 14.099 -6.180 1.00 89.94 154 PHE A C 1
ATOM 1217 O O . PHE A 1 154 ? -7.049 15.244 -5.746 1.00 89.94 154 PHE A O 1
ATOM 1224 N N . HIS A 1 155 ? -6.119 13.341 -6.484 1.00 89.94 155 HIS A N 1
ATOM 1225 C CA . HIS A 1 155 ? -4.742 13.770 -6.294 1.00 89.94 155 HIS A CA 1
ATOM 1226 C C . HIS A 1 155 ? -3.822 13.149 -7.345 1.00 89.94 155 HIS A C 1
ATOM 1228 O O . HIS A 1 155 ? -4.205 12.253 -8.098 1.00 89.94 155 HIS A O 1
ATOM 1234 N N . ILE A 1 156 ? -2.598 13.664 -7.390 1.00 89.94 156 ILE A N 1
ATOM 1235 C CA . ILE A 1 156 ? -1.477 13.065 -8.109 1.00 89.94 156 ILE A CA 1
ATOM 1236 C C . ILE A 1 156 ? -0.536 12.522 -7.040 1.00 89.94 156 ILE A C 1
ATOM 1238 O O . ILE A 1 156 ? -0.231 13.240 -6.084 1.00 89.94 156 ILE A O 1
ATOM 1242 N N . ASP A 1 157 ? -0.086 11.277 -7.196 1.00 88.44 157 AS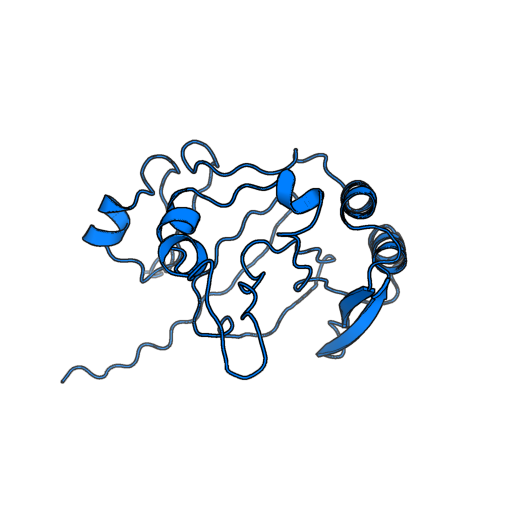P A N 1
ATOM 1243 C CA . ASP A 1 157 ? 0.859 10.671 -6.261 1.00 88.44 157 ASP A CA 1
ATOM 1244 C C . ASP A 1 157 ? 2.126 11.521 -6.116 1.00 88.44 157 ASP A C 1
ATOM 1246 O O . ASP A 1 157 ? 2.628 12.131 -7.071 1.00 88.44 157 ASP A O 1
ATOM 1250 N N . PHE A 1 158 ? 2.655 11.560 -4.892 1.00 85.75 158 PHE A N 1
ATOM 1251 C CA . PHE A 1 158 ? 3.794 12.403 -4.553 1.00 85.75 158 PHE A CA 1
ATOM 1252 C C . PHE A 1 158 ? 4.974 12.160 -5.501 1.00 85.75 158 PHE A C 1
ATOM 1254 O O . PHE A 1 158 ? 5.327 11.024 -5.824 1.00 85.75 158 PHE A O 1
ATOM 1261 N N . GLY A 1 159 ? 5.579 13.254 -5.972 1.00 88.44 159 GLY A N 1
ATOM 1262 C CA . GLY A 1 159 ? 6.689 13.212 -6.925 1.00 88.44 159 GLY A CA 1
ATOM 1263 C C . GLY A 1 159 ? 6.317 12.748 -8.339 1.00 88.44 159 GLY A C 1
ATOM 1264 O O . GLY A 1 159 ? 7.225 12.487 -9.122 1.00 88.44 159 GLY A O 1
ATOM 1265 N N . GLY A 1 160 ? 5.024 12.629 -8.674 1.00 89.50 160 GLY A N 1
ATOM 1266 C CA . GLY A 1 160 ? 4.582 12.093 -9.967 1.00 89.50 160 GLY A CA 1
ATOM 1267 C C . GLY A 1 160 ? 4.957 10.621 -10.137 1.00 89.50 160 GLY A C 1
ATOM 1268 O O . GLY A 1 160 ? 5.278 10.175 -11.239 1.00 89.50 160 GLY A O 1
ATOM 1269 N N . THR A 1 161 ? 4.999 9.886 -9.025 1.00 90.56 161 THR A N 1
ATOM 1270 C CA . THR A 1 161 ? 5.384 8.478 -9.008 1.00 90.56 161 THR A CA 1
ATOM 1271 C C . THR A 1 161 ? 4.338 7.609 -9.697 1.00 90.56 161 THR A C 1
ATOM 1273 O O . THR A 1 161 ? 3.149 7.912 -9.728 1.00 90.56 161 THR A O 1
ATOM 1276 N N . SER A 1 162 ? 4.796 6.504 -10.284 1.00 93.00 162 SER A N 1
ATOM 1277 C CA . SER A 1 162 ? 3.898 5.422 -10.679 1.00 93.00 162 SER A CA 1
ATOM 1278 C C . SER A 1 162 ? 3.663 4.491 -9.499 1.00 93.00 162 SER A C 1
ATOM 1280 O O . SER A 1 162 ? 4.598 4.174 -8.763 1.00 93.00 162 SER A O 1
ATOM 1282 N N . VAL A 1 163 ? 2.438 3.992 -9.376 1.00 94.44 163 VAL A N 1
ATOM 1283 C CA . VAL A 1 163 ? 2.025 3.114 -8.280 1.00 94.44 163 VAL A CA 1
ATOM 1284 C C . VAL A 1 163 ? 1.522 1.771 -8.788 1.00 94.44 163 VAL A C 1
ATOM 1286 O O . VAL A 1 163 ? 1.070 1.629 -9.925 1.00 94.44 163 VAL A O 1
ATOM 1289 N N . TRP A 1 164 ? 1.610 0.764 -7.925 1.00 95.19 164 TRP A N 1
ATOM 1290 C CA . TRP A 1 164 ? 0.985 -0.537 -8.125 1.00 95.19 164 TRP A CA 1
ATOM 1291 C C . TRP A 1 164 ? 0.034 -0.804 -6.957 1.00 95.19 164 TRP A C 1
ATOM 1293 O O . TRP A 1 164 ? 0.374 -0.545 -5.804 1.00 95.19 164 TRP A O 1
ATOM 1303 N N . TYR A 1 165 ? -1.145 -1.348 -7.255 1.00 95.81 165 TYR A N 1
ATOM 1304 C CA . TYR A 1 165 ? -2.141 -1.721 -6.254 1.00 95.81 165 TYR A CA 1
ATOM 1305 C C . TYR A 1 165 ? -2.485 -3.202 -6.365 1.00 95.81 165 TYR A C 1
ATOM 1307 O O . TYR A 1 165 ? -2.590 -3.757 -7.459 1.00 95.81 165 TYR A O 1
ATOM 1315 N N . HIS A 1 166 ? -2.697 -3.834 -5.215 1.00 95.56 166 HIS A N 1
ATOM 1316 C CA . HIS A 1 166 ? -3.259 -5.173 -5.120 1.00 95.56 166 HIS A CA 1
ATOM 1317 C C . HIS A 1 166 ? -4.364 -5.183 -4.063 1.00 95.56 166 HIS A C 1
ATOM 1319 O O . HIS A 1 166 ? -4.136 -4.789 -2.920 1.00 95.56 166 HIS A O 1
ATOM 1325 N N . ILE A 1 167 ? -5.556 -5.640 -4.448 1.00 95.50 167 ILE A N 1
ATOM 1326 C CA . ILE A 1 167 ? -6.698 -5.772 -3.543 1.00 95.50 167 ILE A CA 1
ATOM 1327 C C . ILE A 1 167 ? -6.650 -7.169 -2.925 1.00 95.50 167 ILE A C 1
ATOM 1329 O O . ILE A 1 167 ? -6.900 -8.157 -3.613 1.00 95.50 167 ILE A O 1
ATOM 1333 N N . LEU A 1 168 ? -6.337 -7.248 -1.629 1.00 93.00 168 LEU A N 1
ATOM 1334 C CA . LEU A 1 168 ? -6.271 -8.528 -0.920 1.00 93.00 168 LEU A CA 1
ATOM 1335 C C . LEU A 1 168 ? -7.665 -9.108 -0.628 1.00 93.00 168 LEU A C 1
ATOM 1337 O O . LEU A 1 168 ? -7.875 -10.318 -0.712 1.00 93.00 168 LEU A O 1
ATOM 1341 N N . TRP A 1 169 ? -8.617 -8.238 -0.288 1.00 87.81 169 TRP A N 1
ATOM 1342 C CA . TRP A 1 169 ? -10.015 -8.574 -0.030 1.00 87.81 169 TRP A CA 1
ATOM 1343 C C . TRP A 1 169 ? -10.938 -7.410 -0.416 1.00 87.81 169 TRP A C 1
ATOM 1345 O O . TRP A 1 169 ? -10.533 -6.249 -0.402 1.00 87.81 169 TRP A O 1
ATOM 1355 N N . ASN A 1 170 ? -12.199 -7.730 -0.722 1.00 87.88 170 ASN A N 1
ATOM 1356 C CA . ASN A 1 170 ? -13.251 -6.793 -1.143 1.00 87.88 170 ASN A CA 1
ATOM 1357 C C . ASN A 1 170 ? -12.925 -6.025 -2.441 1.00 87.88 170 ASN A C 1
ATOM 1359 O O . ASN A 1 170 ? -12.434 -6.620 -3.397 1.00 87.88 170 ASN A O 1
ATOM 1363 N N . ILE A 1 171 ? -13.324 -4.750 -2.532 1.00 72.25 171 ILE A N 1
ATOM 1364 C CA . ILE A 1 171 ? -13.342 -3.951 -3.764 1.00 72.25 171 ILE A CA 1
ATOM 1365 C C . ILE A 1 171 ? -12.859 -2.532 -3.445 1.00 72.25 171 ILE A C 1
ATOM 1367 O O . ILE A 1 171 ? -13.264 -1.953 -2.439 1.00 72.25 171 ILE A O 1
ATOM 1371 N N . LYS A 1 172 ? -12.050 -1.964 -4.344 1.00 78.81 172 LYS A N 1
ATOM 1372 C 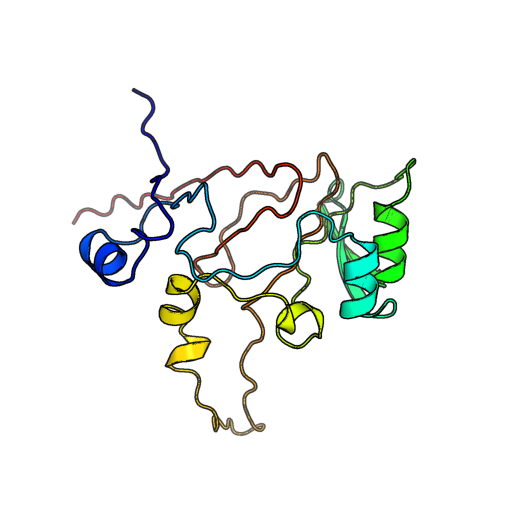CA . LYS A 1 172 ? -11.725 -0.534 -4.432 1.00 78.81 172 LYS A CA 1
ATOM 1373 C C . LYS A 1 172 ? -12.224 -0.032 -5.788 1.00 78.81 172 LYS A C 1
ATOM 1375 O O . LYS A 1 172 ? -12.067 -0.730 -6.788 1.00 78.81 172 LYS A O 1
ATOM 1380 N N . ILE A 1 173 ? -12.819 1.157 -5.817 1.00 67.88 173 ILE A N 1
ATOM 1381 C CA . ILE A 1 173 ? -13.177 1.860 -7.054 1.00 67.88 173 ILE A CA 1
ATOM 1382 C C . ILE A 1 173 ? -12.190 3.013 -7.212 1.00 67.88 173 ILE A C 1
ATOM 1384 O O . ILE A 1 173 ? -11.966 3.759 -6.263 1.00 67.88 173 ILE A O 1
ATOM 1388 N N . GLU A 1 174 ? -11.589 3.140 -8.392 1.00 72.75 174 GLU A N 1
ATOM 1389 C CA . GLU A 1 174 ? -10.563 4.143 -8.678 1.00 72.75 174 GLU A CA 1
ATOM 1390 C C . GLU A 1 174 ? -10.892 4.862 -9.986 1.00 72.75 174 GLU A C 1
ATOM 1392 O O . GLU A 1 174 ? -11.170 4.225 -11.005 1.00 72.75 174 GLU A O 1
ATOM 1397 N N . ALA A 1 175 ? -10.916 6.195 -9.936 1.00 67.19 175 ALA A N 1
ATOM 1398 C CA . ALA A 1 175 ? -11.192 7.051 -11.081 1.00 67.19 175 ALA A CA 1
ATOM 1399 C C . ALA A 1 175 ? -9.880 7.663 -11.585 1.00 67.19 175 ALA A C 1
ATOM 1401 O O . ALA A 1 175 ? -9.176 8.332 -10.833 1.00 67.19 175 ALA A O 1
ATOM 1402 N N . PHE A 1 176 ? -9.563 7.443 -12.862 1.00 73.38 176 PHE A N 1
ATOM 1403 C CA . PHE A 1 176 ? -8.346 7.958 -13.490 1.00 73.38 176 PHE A CA 1
ATOM 1404 C C . PHE A 1 176 ? -8.662 9.188 -14.346 1.00 73.38 176 PHE A C 1
ATOM 1406 O O . PHE A 1 176 ? -9.423 9.092 -15.310 1.00 73.38 176 PHE A O 1
ATOM 1413 N N . THR A 1 177 ? -8.032 10.321 -14.030 1.00 56.12 177 THR A N 1
ATOM 1414 C CA . THR A 1 177 ? -8.128 11.568 -14.805 1.00 56.12 177 THR A CA 1
ATOM 1415 C C . THR A 1 177 ? -6.756 11.909 -15.378 1.00 56.12 177 THR A C 1
ATOM 1417 O O . THR A 1 177 ? -5.768 11.918 -14.650 1.00 56.12 177 THR A O 1
ATOM 1420 N N . TYR A 1 178 ? -6.685 12.215 -16.674 1.00 57.47 178 TYR A N 1
ATOM 1421 C CA . TYR A 1 178 ? -5.444 12.624 -17.333 1.00 57.47 178 TYR A CA 1
ATOM 1422 C C . TYR A 1 178 ? -5.522 14.096 -17.683 1.00 57.47 178 TYR A C 1
ATOM 1424 O O . TYR A 1 178 ? -6.456 14.536 -18.353 1.00 57.47 178 TYR A O 1
ATOM 1432 N N . LEU A 1 179 ? -4.502 14.845 -17.285 1.00 48.06 179 LEU A N 1
ATOM 1433 C CA . LEU A 1 179 ? -4.252 16.162 -17.843 1.00 48.06 179 LEU A CA 1
ATOM 1434 C C . LEU A 1 179 ? -3.489 15.954 -19.154 1.00 48.06 179 LEU A C 1
ATOM 1436 O O . LEU A 1 179 ? -2.279 15.743 -19.153 1.00 48.06 179 LEU A O 1
ATOM 1440 N N . ILE A 1 180 ? -4.211 15.937 -20.276 1.00 44.75 180 ILE A N 1
ATOM 1441 C CA . ILE A 1 180 ? -3.579 15.976 -21.597 1.00 44.75 180 ILE A CA 1
ATOM 1442 C C . ILE A 1 180 ? -3.162 17.423 -21.843 1.00 44.75 180 ILE A C 1
ATOM 1444 O O . ILE A 1 180 ? -3.992 18.262 -22.194 1.00 44.75 180 ILE A O 1
ATOM 1448 N N . ASP A 1 181 ? -1.877 17.710 -21.661 1.00 41.12 181 ASP A N 1
ATOM 1449 C CA . ASP A 1 181 ? -1.305 18.956 -22.148 1.00 41.12 181 ASP A CA 1
ATOM 1450 C C . ASP A 1 181 ? -1.170 18.866 -23.676 1.00 41.12 181 ASP A C 1
ATOM 1452 O O . ASP A 1 181 ? -0.315 18.164 -24.220 1.00 41.12 181 ASP A O 1
ATOM 1456 N N . ASN A 1 182 ? -2.085 19.520 -24.392 1.00 40.97 182 ASN A N 1
ATOM 1457 C CA . ASN A 1 182 ? -2.097 19.584 -25.852 1.00 40.97 182 ASN A CA 1
ATOM 1458 C C . ASN A 1 182 ? -1.079 20.620 -26.360 1.00 40.97 182 ASN A C 1
ATOM 1460 O O . ASN A 1 182 ? -1.402 21.480 -27.178 1.00 40.97 182 ASN A O 1
ATOM 1464 N N . HIS A 1 183 ? 0.177 20.523 -25.935 1.00 43.34 183 HIS A N 1
ATOM 1465 C CA . HIS A 1 183 ? 1.274 21.211 -26.606 1.00 43.34 183 HIS A CA 1
ATOM 1466 C C . HIS A 1 183 ? 1.865 20.304 -27.688 1.00 43.34 183 HIS A C 1
ATOM 1468 O O . HIS A 1 183 ? 2.982 19.804 -27.598 1.00 43.34 183 HIS A O 1
ATOM 1474 N N . ARG A 1 184 ? 1.087 20.107 -28.761 1.00 39.84 184 ARG A N 1
ATOM 1475 C CA . ARG A 1 184 ? 1.676 19.837 -30.077 1.00 39.84 184 ARG A CA 1
ATOM 1476 C C . ARG A 1 184 ? 2.300 21.142 -30.574 1.00 39.84 184 ARG A C 1
ATOM 1478 O O . ARG A 1 184 ? 1.571 22.036 -30.999 1.00 39.84 184 ARG A O 1
ATOM 1485 N N . SER A 1 185 ? 3.624 21.237 -30.506 1.00 37.84 185 SER A N 1
ATOM 1486 C CA . SER A 1 185 ? 4.431 22.104 -31.374 1.00 37.84 185 SER A CA 1
ATOM 1487 C C . SER A 1 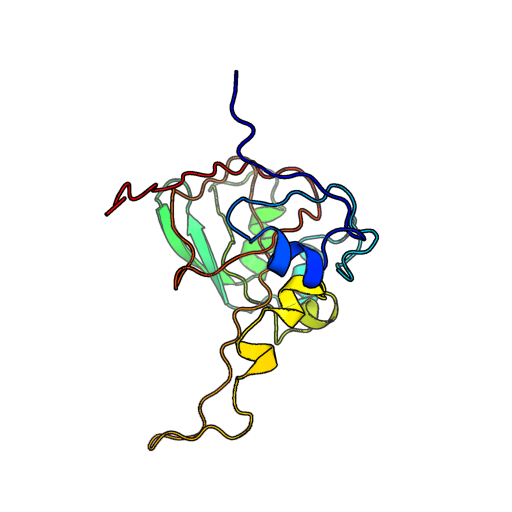185 ? 5.101 21.254 -32.440 1.00 37.84 185 SER A C 1
ATOM 1489 O O . SER A 1 185 ? 5.732 20.253 -32.027 1.00 37.84 185 SER A O 1
#

Organism: Orchesella cincta (NCBI:txid48709)

Mean predicted aligned error: 6.23 Å

Nearest PDB structures (foldseek):
  3kv9-assembly1_A  TM=9.832E-01  e=2.125E-17  Homo sapiens
  3pu3-assembly2_B  TM=9.767E-01  e=1.446E-16  Homo sapiens
  3pu3-assembly1_A  TM=9.779E-01  e=1.541E-16  Homo sapiens
  3pus-assembly2_B  TM=9.633E-01  e=2.740E-16  Homo sapiens
  8f8z-assembly1_A  TM=9.619E-01  e=3.114E-16  Homo sapiens

InterPro domains:
  IPR050690 JHDM1 Histone Demethylase [PTHR23123] (2-172)

Secondary structure (DSSP, 8-state):
-----SEE--TTT--HHHHHHH-S-S-EE-S--TTTT-B---TT--HHHHHHHH-TT-EEEEEETTTTEEEEEEHHHHHHHHH-SS-SS-EEE---B-TTSHHHHH-B--HHHHHH-HHHHH--TT-EETTEEPPPP--S-B--EE-TT----S---GGG-------SSS---------------

Radius of gyration: 18.69 Å; Cα contacts (8 Å, |Δi|>4): 223; chains: 1; bounding box: 48×38×51 Å